Protein 5A89 (pdb70)

Foldseek 3Di:
DDKDKDAFADDPPCQCPPQVFAWRKDADDPVDDDPDFAKFWWWKAQDDDPDDKAWDDDHQATFTWIWGWQQQQLVRHDGTIIITRGPPIDIDRGGTMMMIDGQDGDGHDDHDPDSVVVSVVVVVSVVVSLVSVVVVCVVVVPDVVRYDRPD/DDKDKDAFADDPPCQCVPQVQAWRKDADDPPDDDPAFAKFWWWKAQDDDPDDKAWDHDHQATFTWIWGWQQLQLVRHDGTIIITRGPPIDIDRGGTMMMIDGQGGDGHDDHDPDSVVVSVVVVVSVLVSLVSVVVVCVVVVDDVVRYDGDSDD

Sequence (304 aa):
HFFYVTGPVVRGAGRGGKELGFPTANQYFHDTVALPADGVYAGWLTILPTEAPVSGNMEPEVAYAAAISSVGTNPTFGDEQRSVESFVLDRDADLYGHDVKVEFVDHVRAMEKFDSVEQLLEVMAKDVQKTRTLLAQDVQAHKMAPETYFLQAHFYVTGPVVRGAGRGGKELGFPTANQYFHDTVALPADGVYAGWLTILPTEAPVSGNMEPEVAYAAAISSVGTNPTFGDEQRSVESFVLDRDADLYGHDVKVEFVDHVRAMEKFDSVEQLLEVMAKDVQKTRTLLAQDVQAHKMAPETYFLQAES

InterPro domains:
  IPR002606 Riboflavin kinase, bacterial [PIRSF004491] (1-325)
  IPR002606 Riboflavin kinase, bacterial [TIGR00083] (19-318)
  IPR014729 Rossmann-like alpha/beta/alpha sandwich fold [G3DSA:3.40.50.620] (1-184)
  IPR015864 FAD synthetase [PF06574] (12-165)
  IPR015864 FAD synthetase [cd02064] (17-196)
  IPR015865 Riboflavin kinase domain, bacterial/eukaryotic [PF01687] (183-318)
  IPR015865 Riboflavin kinase domain, bacterial/eukaryotic [SM00904] (182-319)
  IPR023465 Riboflavin kinase domain superfamily [G3DSA:2.40.30.30] (185-338)
  IPR023465 Riboflavin kinase domain superfamily [SSF82114] (173-320)
  IPR023468 Riboflavin kinase [PTHR22749] (16-321)

B-factor: mean 18.12, std 9.43, range [2.66, 56.58]

CATH classification: 2.40.30.30

Structure (mmCIF, N/CA/C/O backbone):
data_5A89
#
_entry.id   5A89
#
_cell.length_a   43.400
_cell.length_b   70.480
_cell.length_c   100.080
_cell.angle_alpha   90.00
_cell.angle_beta   90.00
_cell.angle_gamma   90.00
#
_symmetry.space_group_name_H-M   'P 21 21 21'
#
loop_
_entity.id
_entity.type
_entity.pdbx_description
1 polymer 'RIBOFLAVIN BIOSYNTHESIS PROTEIN RIBF'
2 non-polymer 'FLAVIN MONONUCLEOTIDE'
3 non-polymer 'MAGNESIUM ION'
4 non-polymer 'ZINC ION'
5 non-polymer "ADENOSINE-5'-DIPHOSPHATE"
6 non-polymer 'ACETIC ACID'
7 non-polymer GLYCEROL
8 water water
#
loop_
_atom_site.group_PDB
_atom_site.id
_atom_site.type_symbol
_atom_site.label_atom_id
_atom_site.label_alt_id
_atom_site.label_comp_id
_atom_site.label_asym_id
_atom_site.label_entity_id
_atom_site.label_seq_id
_atom_site.pdbx_PDB_ins_code
_atom_site.Cartn_x
_atom_site.Cartn_y
_atom_site.Cartn_z
_atom_site.occupancy
_atom_site.B_iso_or_equiv
_atom_site.auth_seq_id
_atom_site.auth_comp_id
_atom_site.auth_asym_id
_atom_site.auth_atom_id
_atom_site.pdbx_PDB_model_num
ATOM 1 N N . HIS A 1 4 ? 26.425 -29.389 -21.906 1.00 25.95 186 HIS A N 1
ATOM 2 C CA . HIS A 1 4 ? 24.984 -29.052 -22.128 1.00 23.77 186 HIS A CA 1
ATOM 3 C C . HIS A 1 4 ? 24.862 -27.665 -22.635 1.00 22.56 186 HIS A C 1
ATOM 4 O O . HIS A 1 4 ? 25.644 -26.811 -22.166 1.00 24.53 186 HIS A O 1
ATOM 11 N N . PHE A 1 5 ? 23.906 -27.449 -23.559 1.00 20.89 187 PHE A N 1
ATOM 12 C CA A PHE A 1 5 ? 23.548 -26.118 -23.801 0.50 19.32 187 PHE A CA 1
ATOM 13 C CA B PHE A 1 5 ? 23.162 -26.170 -23.889 0.50 18.87 187 PHE A CA 1
ATOM 14 C C . PHE A 1 5 ? 23.064 -25.375 -22.536 1.00 17.43 187 PHE A C 1
ATOM 15 O O . PHE A 1 5 ? 22.489 -25.927 -21.636 1.00 15.26 187 PHE A O 1
ATOM 30 N N . TYR A 1 6 ? 23.476 -24.111 -22.448 1.00 17.18 188 TYR A N 1
ATOM 31 C CA . TYR A 1 6 ? 23.133 -23.296 -21.280 1.00 16.45 188 TYR A CA 1
ATOM 32 C C . TYR A 1 6 ? 22.937 -21.832 -21.562 1.00 15.48 188 TYR A C 1
ATOM 33 O O . TYR A 1 6 ? 23.404 -21.282 -22.577 1.00 16.22 188 TYR A O 1
ATOM 42 N N . VAL A 1 7 ? 22.255 -21.197 -20.625 1.00 14.17 189 VAL A N 1
ATOM 43 C CA . VAL A 1 7 ? 22.048 -19.739 -20.644 1.00 13.53 189 VAL A CA 1
ATOM 44 C C . VAL A 1 7 ? 22.407 -19.178 -19.280 1.00 12.41 189 VAL A C 1
ATOM 45 O O . VAL A 1 7 ? 22.337 -19.885 -18.277 1.00 11.52 189 VAL A O 1
ATOM 49 N N . THR A 1 8 ? 22.781 -17.905 -19.260 1.00 12.04 190 THR A N 1
ATOM 50 C CA . THR A 1 8 ? 23.064 -17.214 -18.003 1.00 11.53 190 THR A CA 1
ATOM 51 C C . THR A 1 8 ? 22.283 -15.907 -17.990 1.00 11.34 190 THR A C 1
ATOM 52 O O . THR A 1 8 ? 22.115 -15.252 -19.032 1.00 12.04 190 THR A O 1
ATOM 56 N N . GLY A 1 9 ? 21.841 -15.527 -16.813 1.00 10.71 191 GLY A N 1
ATOM 57 C CA . GLY A 1 9 ? 21.151 -14.226 -16.662 1.00 10.66 191 GLY A CA 1
ATOM 58 C C . GLY A 1 9 ? 20.513 -14.100 -15.304 1.00 10.06 191 GLY A C 1
ATOM 59 O O . GLY A 1 9 ? 20.389 -15.083 -14.578 1.00 9.36 191 GLY A O 1
ATOM 60 N N . PRO A 1 10 ? 20.097 -12.888 -14.943 1.00 10.30 192 PRO A N 1
ATOM 61 C CA . PRO A 1 10 ? 19.466 -12.708 -13.650 1.00 10.26 192 PRO A CA 1
ATOM 62 C C . PRO A 1 10 ? 18.086 -13.332 -13.564 1.00 9.68 192 PRO A C 1
ATOM 63 O O . PRO A 1 10 ? 17.322 -13.330 -14.530 1.00 9.95 192 PRO A O 1
ATOM 67 N N . VAL A 1 11 ? 17.764 -13.788 -12.379 1.00 9.45 193 VAL A N 1
ATOM 68 C CA . VAL A 1 11 ? 16.414 -14.213 -12.057 1.00 9.12 193 VAL A CA 1
ATOM 69 C C . VAL A 1 11 ? 15.572 -12.977 -11.805 1.00 9.47 193 VAL A C 1
ATOM 70 O O . VAL A 1 11 ? 15.909 -12.100 -10.981 1.00 9.50 193 VAL A O 1
ATOM 74 N N . VAL A 1 12 ? 14.456 -12.894 -12.505 1.00 9.34 194 VAL A N 1
ATOM 75 C CA . VAL A 1 12 ? 13.609 -11.691 -12.481 1.00 10.14 194 VAL A CA 1
ATOM 76 C C . VAL A 1 12 ? 12.157 -12.032 -12.216 1.00 10.35 194 VAL A C 1
ATOM 77 O O . VAL A 1 12 ? 11.780 -13.195 -12.128 1.00 10.25 194 VAL A O 1
ATOM 81 N N . ARG A 1 13 ? 11.346 -11.019 -12.090 1.00 11.13 195 ARG A N 1
ATOM 82 C CA . ARG A 1 13 ? 9.950 -11.194 -11.684 1.00 11.87 195 ARG A CA 1
ATOM 83 C C . ARG A 1 13 ? 9.108 -11.718 -12.840 1.00 12.68 195 ARG A C 1
ATOM 84 O O . ARG A 1 13 ? 9.245 -11.273 -13.991 1.00 13.04 195 ARG A O 1
ATOM 92 N N . GLY A 1 14 ? 8.234 -12.671 -12.523 1.00 13.57 196 GLY A N 1
ATOM 93 C CA . GLY A 1 14 ? 7.258 -13.201 -13.471 1.00 14.63 196 GLY A CA 1
ATOM 94 C C . GLY A 1 14 ? 5.873 -12.759 -13.078 1.00 16.58 196 GLY A C 1
ATOM 95 O O . GLY A 1 14 ? 5.696 -11.697 -12.460 1.00 16.92 196 GLY A O 1
ATOM 96 N N . ALA A 1 15 ? 4.876 -13.592 -13.399 1.00 17.41 197 ALA A N 1
ATOM 97 C CA . ALA A 1 15 ? 3.486 -13.261 -13.044 1.00 19.55 197 ALA A CA 1
ATOM 98 C C . ALA A 1 15 ? 3.127 -13.350 -11.566 1.00 20.47 197 ALA A C 1
ATOM 99 O O . ALA A 1 15 ? 2.061 -12.874 -11.183 1.00 22.62 197 ALA A O 1
ATOM 101 N N . GLY A 1 16 ? 3.943 -14.029 -10.757 1.00 20.09 198 GLY A N 1
ATOM 102 C CA . GLY A 1 16 ? 3.681 -14.218 -9.334 1.00 20.76 198 GLY A CA 1
ATOM 103 C C . GLY A 1 16 ? 2.810 -15.411 -8.970 1.00 21.95 198 GLY A C 1
ATOM 104 O O . GLY A 1 16 ? 2.309 -15.474 -7.844 1.00 23.89 198 GLY A O 1
ATOM 105 N N . ARG A 1 17 ? 2.642 -16.368 -9.888 1.00 21.21 199 ARG A N 1
ATOM 106 C CA . ARG A 1 17 ? 1.703 -17.472 -9.670 1.00 22.32 199 ARG A CA 1
ATOM 107 C C . ARG A 1 17 ? 2.349 -18.819 -9.389 1.00 21.14 199 ARG A C 1
ATOM 108 O O . ARG A 1 17 ? 1.688 -19.703 -8.851 1.00 22.31 199 ARG A O 1
ATOM 116 N N . GLY A 1 18 ? 3.621 -18.996 -9.767 1.00 19.99 200 GLY A N 1
ATOM 117 C CA . GLY A 1 18 ? 4.229 -20.323 -9.669 1.00 19.08 200 GLY A CA 1
ATOM 118 C C . GLY A 1 18 ? 4.129 -20.951 -8.281 1.00 19.56 200 GLY A C 1
ATOM 119 O O . GLY A 1 18 ? 3.524 -22.036 -8.107 1.00 19.37 200 GLY A O 1
ATOM 120 N N . GLY A 1 19 ? 4.689 -20.289 -7.280 1.00 19.71 201 GLY A N 1
ATOM 121 C CA . GLY A 1 19 ? 4.681 -20.825 -5.905 1.00 21.72 201 GLY A CA 1
ATOM 122 C C . GLY A 1 19 ? 3.329 -20.811 -5.269 1.00 24.04 201 GLY A C 1
ATOM 123 O O . GLY A 1 19 ? 2.835 -21.820 -4.686 1.00 25.65 201 GLY A O 1
ATOM 124 N N . LYS A 1 20 ? 2.670 -19.678 -5.381 1.00 25.70 202 LYS A N 1
ATOM 125 C CA . LYS A 1 20 ? 1.416 -19.501 -4.650 1.00 28.32 202 LYS A CA 1
ATOM 126 C C . LYS A 1 20 ? 0.224 -20.242 -5.271 1.00 29.52 202 LYS A C 1
ATOM 127 O O . LYS A 1 20 ? -0.590 -20.785 -4.517 1.00 31.10 202 LYS A O 1
ATOM 133 N N . GLU A 1 21 ? 0.105 -20.259 -6.601 1.00 28.59 203 GLU A N 1
ATOM 134 C CA . GLU A 1 21 ? -1.047 -20.914 -7.279 1.00 30.76 203 GLU A CA 1
ATOM 135 C C . GLU A 1 21 ? -0.769 -22.372 -7.628 1.00 29.10 203 GLU A C 1
ATOM 136 O O . GLU A 1 21 ? -1.658 -23.211 -7.484 1.00 30.17 203 GLU A O 1
ATOM 142 N N . LEU A 1 22 ? 0.438 -22.662 -8.105 1.00 26.63 204 LEU A N 1
ATOM 143 C CA . LEU A 1 22 ? 0.766 -24.009 -8.567 1.00 25.68 204 LEU A CA 1
ATOM 144 C C . LEU A 1 22 ? 1.576 -24.835 -7.574 1.00 24.36 204 LEU A C 1
ATOM 145 O O . LEU A 1 22 ? 1.637 -26.046 -7.717 1.00 24.47 204 LEU A O 1
ATOM 150 N N . GLY A 1 23 ? 2.215 -24.212 -6.592 1.00 22.47 205 GLY A N 1
ATOM 151 C CA . GLY A 1 23 ? 3.108 -24.944 -5.678 1.00 21.51 205 GLY A CA 1
ATOM 152 C C . GLY A 1 23 ? 4.445 -25.294 -6.319 1.00 19.27 205 GLY A C 1
ATOM 153 O O . GLY A 1 23 ? 5.240 -26.081 -5.763 1.00 19.66 205 GLY A O 1
ATOM 154 N N . PHE A 1 24 ? 4.740 -24.671 -7.465 1.00 17.33 206 PHE A N 1
ATOM 155 C CA . PHE A 1 24 ? 5.980 -24.855 -8.167 1.00 15.41 206 PHE A CA 1
ATOM 156 C C . PHE A 1 24 ? 6.562 -23.473 -8.471 1.00 14.51 206 PHE A C 1
ATOM 157 O O . PHE A 1 24 ? 6.446 -22.993 -9.605 1.00 14.18 206 PHE A O 1
ATOM 165 N N . PRO A 1 25 ? 7.234 -22.857 -7.482 1.00 13.60 207 PRO A N 1
ATOM 166 C CA . PRO A 1 25 ? 7.945 -21.611 -7.786 1.00 12.91 207 PRO A CA 1
ATOM 167 C C . PRO A 1 25 ? 8.952 -21.802 -8.925 1.00 11.68 207 PRO A C 1
ATOM 168 O O . PRO A 1 25 ? 9.684 -22.825 -8.942 1.00 11.51 207 PRO A O 1
ATOM 172 N N . THR A 1 26 ? 9.052 -20.831 -9.830 1.00 10.98 208 THR A N 1
ATOM 173 C CA . THR A 1 26 ? 9.991 -20.911 -10.929 1.00 10.13 208 THR A CA 1
ATOM 174 C C . THR A 1 26 ? 10.852 -19.659 -10.991 1.00 9.74 208 THR A C 1
ATOM 175 O O . THR A 1 26 ? 10.292 -18.521 -11.014 1.00 10.20 208 THR A O 1
ATOM 179 N N . ALA A 1 27 ? 12.145 -19.851 -11.038 1.00 9.17 209 ALA A N 1
ATOM 180 C CA . ALA A 1 27 ? 13.076 -18.762 -11.222 1.00 9.08 209 ALA A CA 1
ATOM 181 C C . ALA A 1 27 ? 13.032 -18.392 -12.691 1.00 8.97 209 ALA A C 1
ATOM 182 O O . ALA A 1 27 ? 13.362 -19.221 -13.561 1.00 8.82 209 ALA A O 1
ATOM 184 N N . ASN A 1 28 ? 12.547 -17.180 -12.984 1.00 9.17 210 ASN A N 1
ATOM 185 C CA . ASN A 1 28 ? 12.302 -16.712 -14.356 1.00 9.36 210 ASN A CA 1
ATOM 186 C C . ASN A 1 28 ? 13.479 -15.952 -14.922 1.00 9.37 210 ASN A C 1
ATOM 187 O O . ASN A 1 28 ? 14.025 -15.057 -14.297 1.00 9.44 210 ASN A O 1
ATOM 192 N N . GLN A 1 29 ? 13.824 -16.274 -16.159 1.00 9.49 211 GLN A N 1
ATOM 193 C CA . GLN A 1 29 ? 14.768 -15.500 -16.930 1.00 9.96 211 GLN A CA 1
ATOM 194 C C . GLN A 1 29 ? 14.139 -15.163 -18.227 1.00 10.73 211 GLN A C 1
ATOM 195 O O . GLN A 1 29 ? 13.368 -15.936 -18.768 1.00 10.90 211 GLN A O 1
ATOM 201 N N . TYR A 1 30 ? 14.503 -14.011 -18.778 1.00 11.77 212 TYR A N 1
ATOM 202 C CA . TYR A 1 30 ? 13.959 -13.565 -20.057 1.00 13.19 212 TYR A CA 1
ATOM 203 C C . TYR A 1 30 ? 15.095 -13.167 -20.931 1.00 13.91 212 TYR A C 1
ATOM 204 O O . TYR A 1 30 ? 16.004 -12.451 -20.481 1.00 14.27 212 TYR A O 1
ATOM 213 N N . PHE A 1 31 ? 15.040 -13.563 -22.204 1.00 15.39 213 PHE A N 1
ATOM 214 C CA . PHE A 1 31 ? 16.148 -13.256 -23.128 1.00 16.73 213 PHE A CA 1
ATOM 215 C C . PHE A 1 31 ? 15.642 -12.563 -24.356 1.00 19.82 213 PHE A C 1
ATOM 216 O O . PHE A 1 31 ? 14.496 -12.752 -24.760 1.00 20.02 213 PHE A O 1
ATOM 224 N N . HIS A 1 32 ? 16.509 -11.784 -24.994 1.00 23.08 214 HIS A N 1
ATOM 225 C CA . HIS A 1 32 ? 16.090 -11.163 -26.263 1.00 28.19 214 HIS A CA 1
ATOM 226 C C . HIS A 1 32 ? 15.915 -12.253 -27.301 1.00 29.38 214 HIS A C 1
ATOM 227 O O . HIS A 1 32 ? 16.504 -13.318 -27.196 1.00 28.27 214 HIS A O 1
ATOM 234 N N . ASP A 1 33 ? 15.134 -11.979 -28.339 1.00 33.41 215 ASP A N 1
ATOM 235 C CA . ASP A 1 33 ? 14.847 -13.047 -29.290 1.00 34.71 215 ASP A CA 1
ATOM 236 C C . ASP A 1 33 ? 16.058 -13.447 -30.148 1.00 35.44 215 ASP A C 1
ATOM 237 O O . ASP A 1 33 ? 15.979 -14.424 -30.884 1.00 37.60 215 ASP A O 1
ATOM 242 N N . THR A 1 34 ? 17.180 -12.733 -30.012 1.00 34.29 216 THR A N 1
ATOM 243 C CA . THR A 1 34 ? 18.453 -13.096 -30.663 1.00 34.81 216 THR A CA 1
ATOM 244 C C . THR A 1 34 ? 19.278 -14.191 -29.946 1.00 32.46 216 THR A C 1
ATOM 245 O O . THR A 1 34 ? 20.202 -14.760 -30.547 1.00 32.74 216 THR A O 1
ATOM 249 N N . VAL A 1 35 ? 18.961 -14.481 -28.676 1.00 28.64 217 VAL A N 1
ATOM 250 C CA . VAL A 1 35 ? 19.724 -15.419 -27.835 1.00 26.43 217 VAL A CA 1
ATOM 251 C C . VAL A 1 35 ? 19.291 -16.857 -28.157 1.00 25.06 217 VAL A C 1
ATOM 252 O O . VAL A 1 35 ? 18.099 -17.123 -28.271 1.00 25.04 217 VAL A O 1
ATOM 256 N N . ALA A 1 36 ? 20.247 -17.767 -28.318 1.00 23.02 218 ALA A N 1
ATOM 257 C CA . ALA A 1 36 ? 19.944 -19.162 -28.709 1.00 21.83 218 ALA A CA 1
ATOM 258 C C . ALA A 1 36 ? 19.388 -19.934 -27.531 1.00 19.46 218 ALA A C 1
ATOM 259 O O . ALA A 1 36 ? 20.011 -19.986 -26.443 1.00 19.08 218 ALA A O 1
ATOM 261 N N . LEU A 1 37 ? 18.201 -20.516 -27.729 1.00 17.64 219 LEU A N 1
ATOM 262 C CA . LEU A 1 37 ? 17.596 -21.355 -26.731 1.00 15.54 219 LEU A CA 1
ATOM 263 C C . LEU A 1 37 ? 17.230 -22.726 -27.345 1.00 14.74 219 LEU A C 1
ATOM 264 O O . LEU A 1 37 ? 17.098 -22.831 -28.549 1.00 15.32 219 LEU A O 1
ATOM 269 N N . PRO A 1 38 ? 17.058 -23.749 -26.494 1.00 13.12 220 PRO A N 1
ATOM 270 C CA . PRO A 1 38 ? 16.448 -24.965 -27.027 1.00 13.18 220 PRO A CA 1
ATOM 271 C C . PRO A 1 38 ? 14.992 -24.721 -27.409 1.00 13.16 220 PRO A C 1
ATOM 272 O O . PRO A 1 38 ? 14.397 -23.695 -27.061 1.00 12.93 220 PRO A O 1
ATOM 276 N N . ALA A 1 39 ? 14.410 -25.654 -28.130 1.00 13.23 221 ALA A N 1
ATOM 277 C CA . ALA A 1 39 ? 13.024 -25.575 -28.480 1.00 13.67 221 ALA A CA 1
ATOM 278 C C . ALA A 1 39 ? 12.121 -25.341 -27.271 1.00 12.85 221 ALA A C 1
ATOM 279 O O . ALA A 1 39 ? 12.391 -25.830 -26.196 1.00 11.89 221 ALA A O 1
ATOM 281 N N . ASP A 1 40 ? 11.004 -24.645 -27.476 1.00 13.44 222 ASP A N 1
ATOM 282 C CA . ASP A 1 40 ? 10.051 -24.533 -26.363 1.00 13.24 222 ASP A CA 1
ATOM 283 C C . ASP A 1 40 ? 9.746 -25.944 -25.911 1.00 13.16 222 ASP A C 1
ATOM 284 O O . ASP A 1 40 ? 9.543 -26.835 -26.734 1.00 14.37 222 ASP A O 1
ATOM 289 N N . GLY A 1 41 ? 9.600 -26.117 -24.615 1.00 12.31 223 GLY A N 1
ATOM 290 C CA . GLY A 1 41 ? 9.383 -27.428 -24.031 1.00 12.43 223 GLY A CA 1
ATOM 291 C C . GLY A 1 41 ? 9.759 -27.460 -22.566 1.00 11.65 223 GLY A C 1
ATOM 292 O O . GLY A 1 41 ? 10.115 -26.435 -21.967 1.00 11.26 223 GLY A O 1
ATOM 293 N N . VAL A 1 42 ? 9.735 -28.650 -22.007 1.00 11.77 224 VAL A N 1
ATOM 294 C CA . VAL A 1 42 ? 10.070 -28.887 -20.618 1.00 11.39 224 VAL A CA 1
ATOM 295 C C . VAL A 1 42 ? 11.324 -29.737 -20.626 1.00 11.03 224 VAL A C 1
ATOM 296 O O . VAL A 1 42 ? 11.436 -30.649 -21.447 1.00 11.45 224 VAL A O 1
ATOM 300 N N . TYR A 1 43 ? 12.251 -29.379 -19.722 1.00 10.26 225 TYR A N 1
ATOM 301 C CA . TYR A 1 43 ? 13.605 -29.906 -19.657 1.00 10.06 225 TYR A CA 1
ATOM 302 C C . TYR A 1 43 ? 13.972 -30.266 -18.227 1.00 10.21 225 TYR A C 1
ATOM 303 O O . TYR A 1 43 ? 13.515 -29.652 -17.263 1.00 10.61 225 TYR A O 1
ATOM 312 N N . ALA A 1 44 ? 14.816 -31.270 -18.122 1.00 10.34 226 ALA A N 1
ATOM 313 C CA . ALA A 1 44 ? 15.549 -31.573 -16.910 1.00 10.31 226 ALA A CA 1
ATOM 314 C C . ALA A 1 44 ? 16.909 -30.902 -17.023 1.00 10.01 226 ALA A C 1
ATOM 315 O O . ALA A 1 44 ? 17.568 -30.967 -18.040 1.00 9.92 226 ALA A O 1
ATOM 317 N N . GLY A 1 45 ? 17.326 -30.241 -15.959 1.00 9.83 227 GLY A N 1
ATOM 318 C CA . GLY A 1 45 ? 18.611 -29.606 -15.981 1.00 9.59 227 GLY A CA 1
ATOM 319 C C . GLY A 1 45 ? 19.130 -29.152 -14.630 1.00 9.47 227 GLY A C 1
ATOM 320 O O . GLY A 1 45 ? 18.658 -29.580 -13.577 1.00 9.63 227 GLY A O 1
ATOM 321 N N . TRP A 1 46 ? 20.127 -28.290 -14.719 1.00 9.37 228 TRP A N 1
ATOM 322 C CA . TRP A 1 46 ? 20.829 -27.795 -13.554 1.00 9.38 228 TRP A CA 1
ATOM 323 C C . TRP A 1 46 ? 20.830 -26.280 -13.511 1.00 9.13 228 TRP A C 1
ATOM 324 O O . TRP A 1 46 ? 21.167 -25.610 -14.500 1.00 9.32 228 TRP A O 1
ATOM 335 N N . LEU A 1 47 ? 20.492 -25.750 -12.333 1.00 8.95 229 LEU A N 1
ATOM 336 C CA . LEU A 1 47 ? 20.542 -24.291 -12.097 1.00 8.71 229 LEU A CA 1
ATOM 337 C C . LEU A 1 47 ? 21.670 -24.005 -11.107 1.00 9.04 229 LEU A C 1
ATOM 338 O O . LEU A 1 47 ? 21.684 -24.572 -10.001 1.00 8.93 229 LEU A O 1
ATOM 343 N N . THR A 1 48 ? 22.588 -23.131 -11.499 1.00 8.94 230 THR A N 1
ATOM 344 C CA . THR A 1 48 ? 23.745 -22.758 -10.673 1.00 9.71 230 THR A CA 1
ATOM 345 C C . THR A 1 48 ? 23.737 -21.258 -10.432 1.00 10.00 230 THR A C 1
ATOM 346 O O . THR A 1 48 ? 23.709 -20.490 -11.399 1.00 9.48 230 THR A O 1
ATOM 350 N N . ILE A 1 49 ? 23.829 -20.844 -9.170 1.00 10.46 231 ILE A N 1
ATOM 351 C CA . ILE A 1 49 ? 24.025 -19.436 -8.836 1.00 11.05 231 ILE A CA 1
ATOM 352 C C . ILE A 1 49 ? 25.502 -19.158 -9.125 1.00 11.54 231 ILE A C 1
ATOM 353 O O . ILE A 1 49 ? 26.370 -19.827 -8.577 1.00 11.96 231 ILE A O 1
ATOM 358 N N . LEU A 1 50 ? 25.772 -18.227 -10.055 1.00 12.05 232 LEU A N 1
ATOM 359 C CA . LEU A 1 50 ? 27.159 -17.985 -10.470 1.00 13.40 232 LEU A CA 1
ATOM 360 C C . LEU A 1 50 ? 27.958 -17.350 -9.335 1.00 14.32 232 LEU A C 1
ATOM 361 O O . LEU A 1 50 ? 27.366 -16.831 -8.361 1.00 14.15 232 LEU A O 1
ATOM 366 N N . PRO A 1 51 ? 29.290 -17.473 -9.389 1.00 15.59 233 PRO A N 1
ATOM 367 C CA . PRO A 1 51 ? 30.134 -16.938 -8.322 1.00 16.98 233 PRO A CA 1
ATOM 368 C C . PRO A 1 51 ? 29.764 -15.498 -8.037 1.00 17.69 233 PRO A C 1
ATOM 369 O O . PRO A 1 51 ? 29.548 -14.690 -8.965 1.00 17.62 233 PRO A O 1
ATOM 373 N N . THR A 1 52 ? 29.617 -15.214 -6.760 1.00 18.60 234 THR A N 1
ATOM 374 C CA . THR A 1 52 ? 29.120 -13.921 -6.350 1.00 19.38 234 THR A CA 1
ATOM 375 C C . THR A 1 52 ? 29.554 -13.636 -4.947 1.00 21.30 234 THR A C 1
ATOM 376 O O . THR A 1 52 ? 29.805 -14.546 -4.188 1.00 22.02 234 THR A O 1
ATOM 380 N N . GLU A 1 53 ? 29.669 -12.356 -4.623 1.00 23.35 235 GLU A N 1
ATOM 381 C CA . GLU A 1 53 ? 29.873 -11.951 -3.243 1.00 25.72 235 GLU A CA 1
ATOM 382 C C . GLU A 1 53 ? 28.521 -11.538 -2.600 1.00 24.92 235 GLU A C 1
ATOM 383 O O . GLU A 1 53 ? 28.445 -11.334 -1.397 1.00 26.32 235 GLU A O 1
ATOM 389 N N . ALA A 1 54 ? 27.444 -11.520 -3.386 1.00 23.35 236 ALA A N 1
ATOM 390 C CA . ALA A 1 54 ? 26.112 -11.245 -2.872 1.00 22.66 236 ALA A CA 1
ATOM 391 C C . ALA A 1 54 ? 25.602 -12.394 -1.976 1.00 22.47 236 ALA A C 1
ATOM 392 O O . ALA A 1 54 ? 25.555 -13.555 -2.389 1.00 20.76 236 ALA A O 1
ATOM 394 N N . PRO A 1 55 ? 25.150 -12.058 -0.778 1.00 23.32 237 PRO A N 1
ATOM 395 C CA . PRO A 1 55 ? 24.521 -13.074 0.068 1.00 23.57 237 PRO A CA 1
ATOM 396 C C . PRO A 1 55 ? 23.285 -13.738 -0.573 1.00 21.72 237 PRO A C 1
ATOM 397 O O . PRO A 1 55 ? 22.499 -13.055 -1.258 1.00 21.18 237 PRO A O 1
ATOM 401 N N . VAL A 1 56 ? 23.169 -15.052 -0.418 1.00 20.74 238 VAL A N 1
ATOM 402 C CA . VAL A 1 56 ? 21.957 -15.801 -0.881 1.00 19.93 238 VAL A CA 1
ATOM 403 C 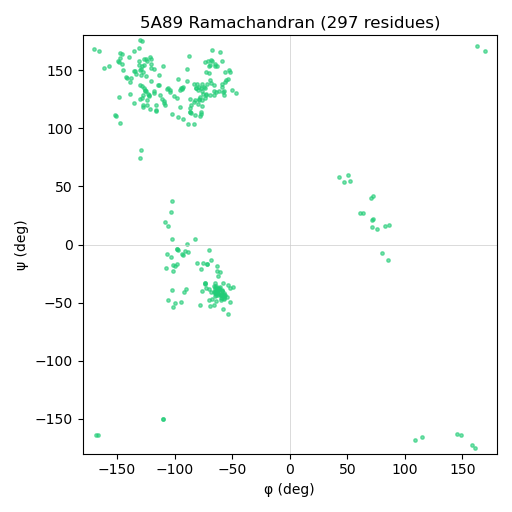C . VAL A 1 56 ? 21.147 -16.234 0.304 1.00 20.39 238 VAL A C 1
ATOM 404 O O . VAL A 1 56 ? 21.667 -16.997 1.143 1.00 21.23 238 VAL A O 1
ATOM 408 N N . SER A 1 57 ? 19.900 -15.771 0.370 1.00 19.86 239 SER A N 1
ATOM 409 C CA . SER A 1 57 ? 19.005 -16.091 1.467 1.00 21.36 239 SER A CA 1
ATOM 410 C C . SER A 1 57 ? 18.290 -17.394 1.185 1.00 20.36 239 SER A C 1
ATOM 411 O O . SER A 1 57 ? 17.669 -17.469 0.148 1.00 22.66 239 SER A O 1
ATOM 414 N N . GLY A 1 58 ? 18.352 -18.386 2.073 1.00 19.91 240 GLY A N 1
ATOM 415 C CA . GLY A 1 58 ? 17.669 -19.689 1.864 1.00 19.39 240 GLY A CA 1
ATOM 416 C C . GLY A 1 58 ? 18.707 -20.761 1.745 1.00 18.99 240 GLY A C 1
ATOM 417 O O . GLY A 1 58 ? 19.891 -20.504 2.030 1.00 20.39 240 GLY A O 1
ATOM 418 N N . ASN A 1 59 ? 18.320 -21.937 1.265 1.00 17.77 241 ASN A N 1
ATOM 419 C CA . ASN A 1 59 ? 19.197 -23.131 1.378 1.00 17.62 241 ASN A CA 1
ATOM 420 C C . ASN A 1 59 ? 19.914 -23.507 0.093 1.00 16.56 241 ASN A C 1
ATOM 421 O O . ASN A 1 59 ? 20.236 -24.667 -0.162 1.00 16.62 241 ASN A O 1
ATOM 426 N N . MET A 1 60 ? 20.159 -22.510 -0.746 1.00 15.66 242 MET A N 1
ATOM 427 C CA . MET A 1 60 ? 21.017 -22.648 -1.906 1.00 15.28 242 MET A CA 1
ATOM 428 C C . MET A 1 60 ? 22.261 -21.795 -1.731 1.00 16.25 242 MET A C 1
ATOM 429 O O . MET A 1 60 ? 22.193 -20.717 -1.126 1.00 17.47 242 MET A O 1
ATOM 434 N N . GLU A 1 61 ? 23.387 -22.270 -2.246 1.00 16.66 243 GLU A N 1
ATOM 435 C CA . GLU A 1 61 ? 24.615 -21.545 -2.209 1.00 18.46 243 GLU A CA 1
ATOM 436 C C . GLU A 1 61 ? 25.170 -21.404 -3.596 1.00 16.05 243 GLU A C 1
ATOM 437 O O . GLU A 1 61 ? 24.863 -22.216 -4.446 1.00 14.35 243 GLU A O 1
ATOM 443 N N . PRO A 1 62 ? 26.054 -20.423 -3.810 1.00 15.48 244 PRO A N 1
ATOM 444 C CA . PRO A 1 62 ? 26.660 -20.319 -5.122 1.00 14.77 244 PRO A CA 1
ATOM 445 C C . PRO A 1 62 ? 27.534 -21.499 -5.502 1.00 14.72 244 PRO A C 1
ATOM 446 O O . PRO A 1 62 ? 28.072 -22.203 -4.631 1.00 15.22 244 PRO A O 1
ATOM 450 N N . GLU A 1 63 ? 27.634 -21.702 -6.801 1.00 13.92 245 GLU A N 1
ATOM 451 C CA . GLU A 1 63 ? 28.584 -22.599 -7.449 1.00 14.74 245 GLU A CA 1
ATOM 452 C C . GLU A 1 63 ? 28.229 -24.060 -7.243 1.00 14.34 245 GLU A C 1
ATOM 453 O O . GLU A 1 63 ? 29.116 -24.915 -7.305 1.00 16.05 245 GLU A O 1
ATOM 459 N N . VAL A 1 64 ? 26.978 -24.331 -6.937 1.00 13.08 246 VAL A N 1
ATOM 460 C CA . VAL A 1 64 ? 26.458 -25.710 -6.812 1.00 12.85 246 VAL A CA 1
ATOM 461 C C . VAL A 1 64 ? 25.361 -25.885 -7.871 1.00 11.82 246 VAL A C 1
ATOM 462 O O . VAL A 1 64 ? 24.447 -25.019 -7.967 1.00 11.04 246 VAL A O 1
ATOM 466 N N . ALA A 1 65 ? 25.430 -26.963 -8.657 1.00 11.38 247 ALA A N 1
ATOM 467 C CA . ALA A 1 65 ? 24.406 -27.274 -9.667 1.00 10.76 247 ALA A CA 1
ATOM 468 C C . ALA A 1 65 ? 23.196 -27.879 -8.951 1.00 10.63 247 ALA A C 1
ATOM 469 O O . ALA A 1 65 ? 23.317 -28.959 -8.399 1.00 11.36 247 ALA A O 1
ATOM 471 N N . TYR A 1 66 ? 22.084 -27.166 -8.902 1.00 9.97 248 TYR A N 1
ATOM 472 C CA . TYR A 1 66 ? 20.851 -27.687 -8.301 1.00 10.14 248 TYR A CA 1
ATOM 473 C C . TYR A 1 66 ? 19.968 -28.278 -9.350 1.00 9.85 248 TYR A C 1
ATOM 474 O O . TYR A 1 66 ? 19.694 -27.641 -10.375 1.00 9.30 248 TYR A O 1
ATOM 483 N N . ALA A 1 67 ? 19.464 -29.466 -9.066 1.00 9.99 249 ALA A N 1
ATOM 484 C CA . ALA A 1 67 ? 18.505 -30.102 -9.941 1.00 10.11 249 ALA A CA 1
ATOM 485 C C . ALA A 1 67 ? 17.276 -29.265 -10.160 1.00 9.69 249 ALA A C 1
ATOM 486 O O . ALA A 1 67 ? 16.720 -28.708 -9.207 1.00 9.94 249 ALA A O 1
ATOM 488 N N . ALA A 1 68 ? 16.888 -29.110 -11.406 1.00 9.55 250 ALA A N 1
ATOM 489 C CA . ALA A 1 68 ? 15.765 -28.256 -11.778 1.00 9.66 250 ALA A CA 1
ATOM 490 C C . ALA A 1 68 ? 14.926 -28.866 -12.892 1.00 10.23 250 ALA A C 1
ATOM 491 O O . ALA A 1 68 ? 15.458 -29.512 -13.814 1.00 9.96 250 ALA A O 1
ATOM 493 N N . ALA A 1 69 ? 13.602 -28.648 -12.800 1.00 10.42 251 ALA A N 1
ATOM 494 C CA . ALA A 1 69 ? 12.699 -28.907 -13.874 1.00 10.92 251 ALA A CA 1
ATOM 495 C C . ALA A 1 69 ? 12.414 -27.553 -14.514 1.00 10.83 251 ALA A C 1
ATOM 496 O O . ALA A 1 69 ? 12.036 -26.591 -13.809 1.00 10.67 251 ALA A O 1
ATOM 498 N N . ILE A 1 70 ? 12.593 -27.472 -15.822 1.00 10.78 252 ILE A N 1
ATOM 499 C CA . ILE A 1 70 ? 12.730 -26.204 -16.505 1.00 11.08 252 ILE A CA 1
ATOM 500 C C . ILE A 1 70 ? 11.721 -26.117 -17.637 1.00 11.36 252 ILE A C 1
ATOM 501 O O . ILE A 1 70 ? 11.640 -26.999 -18.469 1.00 12.70 252 ILE A O 1
ATOM 506 N N . SER A 1 71 ? 11.060 -24.989 -17.733 1.00 10.95 253 SER A N 1
ATOM 507 C CA A SER A 1 71 ? 10.152 -24.686 -18.813 0.50 11.60 253 SER A CA 1
ATOM 508 C CA B SER A 1 71 ? 10.183 -24.727 -18.855 0.50 11.47 253 SER A CA 1
ATOM 509 C C . SER A 1 71 ? 10.758 -23.627 -19.723 1.00 11.30 253 SER A C 1
ATOM 510 O O . SER A 1 71 ? 11.388 -22.682 -19.250 1.00 11.28 253 SER A O 1
ATOM 515 N N . VAL A 1 72 ? 10.612 -23.799 -21.026 1.00 11.35 254 VAL A N 1
ATOM 516 C CA . VAL A 1 72 ? 11.021 -22.800 -22.016 1.00 11.29 254 VAL A CA 1
ATOM 517 C C . VAL A 1 72 ? 9.817 -22.531 -22.930 1.00 12.44 254 VAL A C 1
ATOM 518 O O . VAL A 1 72 ? 9.331 -23.457 -23.558 1.00 12.74 254 VAL A O 1
ATOM 522 N N . GLY A 1 73 ? 9.342 -21.277 -22.983 1.00 13.51 255 GLY A N 1
ATOM 523 C CA . GLY A 1 73 ? 8.170 -20.932 -23.796 1.00 14.90 255 GLY A CA 1
ATOM 524 C C . GLY A 1 73 ? 7.329 -19.857 -23.153 1.00 15.80 255 GLY A C 1
ATOM 525 O O . GLY A 1 73 ? 7.804 -19.109 -22.284 1.00 15.22 255 GLY A O 1
ATOM 526 N N . THR A 1 74 ? 6.086 -19.747 -23.631 1.00 17.31 256 THR A N 1
ATOM 527 C CA . THR A 1 74 ? 5.229 -18.612 -23.269 1.00 18.23 256 THR A CA 1
ATOM 528 C C . THR A 1 74 ? 4.090 -18.987 -22.332 1.00 18.90 256 THR A C 1
ATOM 529 O O . THR A 1 74 ? 3.142 -18.221 -22.206 1.00 20.10 256 THR A O 1
ATOM 533 N N . ASN A 1 75 ? 4.192 -20.120 -21.647 1.00 18.97 257 ASN A N 1
ATOM 534 C CA . ASN A 1 75 ? 3.205 -20.535 -20.664 1.00 20.06 257 ASN A CA 1
ATOM 535 C C . ASN A 1 75 ? 1.794 -20.454 -21.252 1.00 21.79 257 ASN A C 1
ATOM 536 O O . ASN A 1 75 ? 0.959 -19.691 -20.741 1.00 22.39 257 ASN A O 1
ATOM 541 N N . PRO A 1 76 ? 1.549 -21.201 -22.345 1.00 22.55 258 PRO A N 1
ATOM 542 C CA . PRO A 1 76 ? 0.301 -21.054 -23.081 1.00 24.04 258 PRO A CA 1
ATOM 543 C C . PRO A 1 76 ? -0.958 -21.394 -22.283 1.00 24.74 258 PRO A C 1
ATOM 544 O O . PRO A 1 76 ? -2.028 -20.869 -22.589 1.00 26.15 258 PRO A O 1
ATOM 548 N N . THR A 1 77 ? -0.868 -22.259 -21.274 1.00 24.10 259 THR A N 1
ATOM 549 C CA . THR A 1 77 ? -2.041 -22.469 -20.371 1.00 24.86 259 THR A CA 1
ATOM 550 C C . THR A 1 77 ? -2.580 -21.130 -19.818 1.00 25.91 259 THR A C 1
ATOM 551 O O . THR A 1 77 ? -3.794 -20.915 -19.772 1.00 27.32 259 THR A O 1
ATOM 555 N N . PHE A 1 78 ? -1.672 -20.208 -19.516 1.00 25.43 260 PHE A N 1
ATOM 556 C CA . PHE A 1 78 ? -1.988 -18.894 -18.990 1.00 26.72 260 PHE A CA 1
ATOM 557 C C . PHE A 1 78 ? -2.012 -17.765 -20.024 1.00 28.02 260 PHE A C 1
ATOM 558 O O . PHE A 1 78 ? -2.550 -16.701 -19.743 1.00 29.39 260 PHE A O 1
ATOM 566 N N . GLY A 1 79 ? -1.431 -17.978 -21.194 1.00 28.55 261 GLY A N 1
ATOM 567 C CA . GLY A 1 79 ? -1.421 -16.955 -22.247 1.00 29.75 261 GLY A CA 1
ATOM 568 C C . GLY A 1 79 ? -0.468 -15.821 -21.897 1.00 29.69 261 GLY A C 1
ATOM 569 O O . GLY A 1 79 ? -0.783 -14.650 -22.117 1.00 30.34 261 GLY A O 1
ATOM 570 N N . ASP A 1 80 ? 0.709 -16.151 -21.363 1.00 28.80 262 ASP A N 1
ATOM 571 C CA . ASP A 1 80 ? 1.718 -15.113 -21.100 1.00 29.35 262 ASP A CA 1
ATOM 572 C C . ASP A 1 80 ? 2.291 -14.601 -22.423 1.00 30.56 262 ASP A C 1
ATOM 573 O O . ASP A 1 80 ? 2.178 -15.239 -23.469 1.00 29.56 262 ASP A O 1
ATOM 578 N N . GLU A 1 81 ? 2.842 -13.402 -22.351 1.00 32.25 263 GLU A N 1
ATOM 579 C CA . GLU A 1 81 ? 3.159 -12.616 -23.538 1.00 34.94 263 GLU A CA 1
ATOM 580 C C . GLU A 1 81 ? 4.643 -12.691 -23.954 1.00 32.45 263 GLU A C 1
ATOM 581 O O . GLU A 1 81 ? 4.966 -12.388 -25.095 1.00 34.61 263 GLU A O 1
ATOM 587 N N . GLN A 1 82 ? 5.535 -13.109 -23.063 1.00 28.76 264 GLN A N 1
ATOM 588 C CA . GLN A 1 82 ? 6.959 -13.184 -23.411 1.00 27.01 264 GLN A CA 1
ATOM 589 C C . GLN A 1 82 ? 7.442 -14.629 -23.237 1.00 23.51 264 GLN A C 1
ATOM 590 O O . GLN A 1 82 ? 6.914 -15.372 -22.416 1.00 23.53 264 GLN A O 1
ATOM 596 N N . ARG A 1 83 ? 8.451 -15.004 -24.006 1.00 20.54 265 ARG A N 1
ATOM 597 C CA . ARG A 1 83 ? 9.115 -16.328 -23.819 1.00 18.26 265 ARG A CA 1
ATOM 598 C C . ARG A 1 83 ? 9.994 -16.267 -22.591 1.00 16.51 265 ARG A C 1
ATOM 599 O O . ARG A 1 83 ? 10.821 -15.359 -22.481 1.00 16.05 265 ARG A O 1
ATOM 607 N N . SER A 1 84 ? 9.855 -17.250 -21.689 1.00 15.29 266 SER A N 1
ATOM 608 C CA . SER A 1 84 ? 10.710 -17.323 -20.541 1.00 13.96 266 SER A CA 1
ATOM 609 C C . SER A 1 84 ? 11.464 -18.619 -20.491 1.00 13.09 266 SER A C 1
ATOM 610 O O . SER A 1 84 ? 11.058 -19.610 -21.097 1.00 13.17 266 SER A O 1
ATOM 613 N N . VAL A 1 85 ? 12.545 -18.610 -19.700 1.00 11.80 267 VAL A N 1
ATOM 614 C CA . VAL A 1 85 ? 13.178 -19.831 -19.192 1.00 11.38 267 VAL A CA 1
ATOM 615 C C . VAL A 1 85 ? 12.867 -19.844 -17.720 1.00 11.02 267 VAL A C 1
ATOM 616 O O . VAL A 1 85 ? 13.212 -18.882 -16.969 1.00 11.28 267 VAL A O 1
ATOM 620 N N . GLU A 1 86 ? 12.236 -20.916 -17.250 1.00 11.37 268 GLU A N 1
ATOM 621 C CA . GLU A 1 86 ? 11.750 -20.943 -15.890 1.00 11.02 268 GLU A CA 1
ATOM 622 C C . GLU A 1 86 ? 12.188 -22.207 -15.201 1.00 10.67 268 GLU A C 1
ATOM 623 O O . GLU A 1 86 ? 11.912 -23.291 -15.688 1.00 11.25 268 GLU A O 1
ATOM 629 N N . SER A 1 87 ? 12.836 -22.076 -14.068 1.00 9.87 269 SER A N 1
ATOM 630 C CA . SER A 1 87 ? 13.434 -23.193 -13.359 1.00 9.50 269 SER A CA 1
ATOM 631 C C . SER A 1 87 ? 12.796 -23.425 -12.003 1.00 9.50 269 SER A C 1
ATOM 632 O O . SER A 1 87 ? 12.900 -22.559 -11.138 1.00 9.20 269 SER A O 1
ATOM 635 N N . PHE A 1 88 ? 12.133 -24.581 -11.845 1.00 9.42 270 PHE A N 1
ATOM 636 C CA . PHE A 1 88 ? 11.714 -25.070 -10.516 1.00 9.85 270 PHE A CA 1
ATOM 637 C C . PHE A 1 88 ? 12.880 -25.849 -9.940 1.00 9.75 270 PHE A C 1
ATOM 638 O O . PHE A 1 88 ? 13.237 -26.895 -10.461 1.00 9.59 270 PHE A O 1
ATOM 646 N N . VAL A 1 89 ? 13.464 -25.348 -8.873 1.00 9.66 271 VAL A N 1
ATOM 647 C CA . VAL A 1 89 ? 14.595 -26.012 -8.250 1.00 9.83 271 VAL A CA 1
ATOM 648 C C . VAL A 1 89 ? 14.018 -27.045 -7.291 1.00 10.45 271 VAL A C 1
ATOM 649 O O . VAL A 1 89 ? 13.331 -26.710 -6.330 1.00 10.94 271 VAL A O 1
ATOM 653 N N . LEU A 1 90 ? 14.338 -28.312 -7.512 1.00 10.70 272 LEU A N 1
ATOM 654 C CA . LEU A 1 90 ? 13.744 -29.373 -6.709 1.00 11.82 272 LEU A CA 1
ATOM 655 C C . LEU A 1 90 ? 14.187 -29.298 -5.251 1.00 12.46 272 LEU A C 1
ATOM 656 O O . LEU A 1 90 ? 15.353 -29.129 -4.966 1.00 12.14 272 LEU A O 1
ATOM 661 N N . ASP A 1 91 ? 13.241 -29.380 -4.314 1.00 13.84 273 ASP A N 1
ATOM 662 C CA . ASP A 1 91 ? 13.577 -29.612 -2.909 1.00 15.28 273 ASP A CA 1
ATOM 663 C C . ASP A 1 91 ? 14.395 -28.540 -2.225 1.00 15.16 273 ASP A C 1
ATOM 664 O O . ASP A 1 91 ? 15.144 -28.826 -1.307 1.00 16.38 273 ASP A O 1
ATOM 669 N N . ARG A 1 92 ? 14.285 -27.306 -2.690 1.00 14.33 274 ARG A N 1
ATOM 670 C CA . ARG A 1 92 ? 15.012 -26.170 -2.150 1.00 13.90 274 ARG A CA 1
ATOM 671 C C . ARG A 1 92 ? 14.071 -24.982 -2.001 1.00 13.91 274 ARG A C 1
ATOM 672 O O . ARG A 1 92 ? 12.980 -24.979 -2.525 1.00 13.21 274 ARG A O 1
ATOM 680 N N . ASP A 1 93 ? 14.540 -23.983 -1.258 1.00 14.32 275 ASP A N 1
ATOM 681 C CA . ASP A 1 93 ? 13.791 -22.747 -1.050 1.00 15.04 275 ASP A CA 1
ATOM 682 C C . ASP A 1 93 ? 14.788 -21.610 -0.820 1.00 14.56 275 ASP A C 1
ATOM 683 O O . ASP A 1 93 ? 15.467 -21.591 0.205 1.00 15.33 275 ASP A O 1
ATOM 688 N N . ALA A 1 94 ? 14.900 -20.686 -1.778 1.00 13.53 276 ALA A N 1
ATOM 689 C CA . ALA A 1 94 ? 15.788 -19.525 -1.641 1.00 13.27 276 ALA A CA 1
ATOM 690 C C . ALA A 1 94 ? 15.206 -18.366 -2.401 1.00 12.66 276 ALA A C 1
ATOM 691 O O . ALA A 1 94 ? 14.416 -18.553 -3.341 1.00 12.36 276 ALA A O 1
ATOM 693 N N . ASP A 1 95 ? 15.642 -17.179 -2.003 1.00 12.61 277 ASP A N 1
ATOM 694 C CA . ASP A 1 95 ? 15.319 -15.971 -2.723 1.00 12.56 277 ASP A CA 1
ATOM 695 C C . ASP A 1 95 ? 16.377 -15.765 -3.803 1.00 11.41 277 ASP A C 1
ATOM 696 O O . ASP A 1 95 ? 17.520 -15.352 -3.544 1.00 11.98 277 ASP A O 1
ATOM 701 N N . LEU A 1 96 ? 16.002 -16.067 -5.017 1.00 10.51 278 LEU A N 1
ATOM 702 C CA . LEU A 1 96 ? 16.904 -15.981 -6.150 1.00 9.81 278 LEU A CA 1
ATOM 703 C C . LEU A 1 96 ? 16.761 -14.689 -6.947 1.00 9.59 278 LEU A C 1
ATOM 704 O O . LEU A 1 96 ? 17.559 -14.452 -7.850 1.00 9.13 278 LEU A O 1
ATOM 709 N N . TYR A 1 97 ? 15.818 -13.830 -6.592 1.00 9.84 279 TYR A N 1
ATOM 710 C CA . TYR A 1 97 ? 15.613 -12.639 -7.398 1.00 9.97 279 TYR A CA 1
ATOM 711 C C . TYR A 1 97 ? 16.858 -11.768 -7.412 1.00 10.14 279 TYR A C 1
ATOM 712 O O . TYR A 1 97 ? 17.444 -11.450 -6.364 1.00 10.45 279 TYR A O 1
ATOM 721 N N . GLY A 1 98 ? 17.223 -11.351 -8.638 1.00 9.98 280 GLY A N 1
ATOM 722 C CA . GLY A 1 98 ? 18.392 -10.528 -8.854 1.00 10.43 280 GLY A CA 1
ATOM 723 C C . GLY A 1 98 ? 19.723 -11.226 -8.887 1.00 10.42 280 GLY A C 1
ATOM 724 O O . GLY A 1 98 ? 20.756 -10.586 -9.140 1.00 11.08 280 GLY A O 1
ATOM 725 N N . HIS A 1 99 ? 19.751 -12.521 -8.570 1.00 10.00 281 HIS A N 1
ATOM 726 C CA . HIS A 1 99 ? 20.961 -13.281 -8.668 1.00 10.33 281 HIS A CA 1
ATOM 727 C C . HIS A 1 99 ? 21.183 -13.760 -10.083 1.00 10.49 281 HIS A C 1
ATOM 728 O O . HIS A 1 99 ? 20.282 -14.222 -10.737 1.00 10.36 281 HIS A O 1
ATOM 735 N N . ASP A 1 100 ? 22.426 -13.677 -10.539 1.00 11.31 282 ASP A N 1
ATOM 736 C CA . ASP A 1 100 ? 22.797 -14.205 -11.854 1.00 11.64 282 ASP A CA 1
ATOM 737 C C . ASP A 1 100 ? 22.960 -15.704 -11.769 1.00 11.11 282 ASP A C 1
ATOM 738 O O . ASP A 1 100 ? 23.694 -16.222 -10.910 1.00 11.31 282 ASP A O 1
ATOM 743 N N . VAL A 1 101 ? 22.232 -16.415 -12.618 1.00 10.37 283 VAL A N 1
ATOM 744 C CA . VAL A 1 101 ? 22.252 -17.877 -12.578 1.00 9.95 283 VAL A CA 1
ATOM 745 C C . VAL A 1 101 ? 22.531 -18.446 -13.959 1.00 10.07 283 VAL A C 1
ATOM 746 O O . VAL A 1 101 ? 22.198 -17.831 -14.963 1.00 10.05 283 VAL A O 1
ATOM 750 N N . LYS A 1 102 ? 23.095 -19.649 -13.974 1.00 9.96 284 LYS A N 1
ATOM 751 C CA . LYS A 1 102 ? 23.304 -20.437 -15.175 1.00 10.50 284 LYS A CA 1
ATOM 752 C C . LYS A 1 102 ? 22.300 -21.567 -15.188 1.00 9.69 284 LYS A C 1
ATOM 753 O O . LYS A 1 102 ? 22.101 -22.216 -14.139 1.00 9.17 284 LYS A O 1
ATOM 759 N N . VAL A 1 103 ? 21.658 -21.823 -16.324 1.00 9.60 285 VAL A N 1
ATOM 760 C CA . VAL A 1 103 ? 20.705 -22.913 -16.451 1.00 9.47 285 VAL A CA 1
ATOM 761 C C . VAL A 1 103 ? 21.175 -23.769 -17.586 1.00 10.33 285 VAL A C 1
ATOM 762 O O . VAL A 1 103 ? 21.316 -23.284 -18.725 1.00 10.42 285 VAL A O 1
ATOM 766 N N . GLU A 1 104 ? 21.450 -25.040 -17.260 1.00 10.68 286 GLU A N 1
ATOM 767 C CA . GLU A 1 104 ? 21.944 -26.007 -18.251 1.00 11.84 286 GLU A CA 1
ATOM 768 C C . GLU A 1 104 ? 20.791 -26.912 -18.602 1.00 11.72 286 GLU A C 1
ATOM 769 O O . GLU A 1 104 ? 20.112 -27.431 -17.735 1.00 11.29 286 GLU A O 1
ATOM 775 N N . PHE A 1 105 ? 20.580 -27.141 -19.888 1.00 11.79 287 PHE A N 1
ATOM 776 C CA . PHE A 1 105 ? 19.523 -28.017 -20.372 1.00 12.18 287 PHE A CA 1
ATOM 777 C C . PHE A 1 105 ? 20.097 -29.405 -20.648 1.00 12.47 287 PHE A C 1
ATOM 778 O O . PHE A 1 105 ? 20.874 -29.586 -21.562 1.00 13.99 287 PHE A O 1
ATOM 786 N N . VAL A 1 106 ? 19.751 -30.375 -19.841 1.00 12.30 288 VAL A N 1
ATOM 787 C CA . VAL A 1 106 ? 20.368 -31.714 -19.938 1.00 12.88 288 VAL A CA 1
ATOM 788 C C . VAL A 1 106 ? 19.539 -32.663 -20.792 1.00 13.62 288 VAL A C 1
ATOM 789 O O . VAL A 1 106 ? 20.089 -33.334 -21.668 1.00 14.42 288 VAL A O 1
ATOM 793 N N . ASP A 1 107 ? 18.247 -32.754 -20.524 1.00 13.65 289 ASP A N 1
ATOM 794 C CA . ASP A 1 107 ? 17.355 -33.638 -21.267 1.00 14.81 289 ASP A CA 1
ATOM 795 C C . ASP A 1 107 ? 16.065 -32.930 -21.550 1.00 13.75 289 ASP A C 1
ATOM 796 O O . ASP A 1 107 ? 15.531 -32.194 -20.707 1.00 13.50 289 ASP A O 1
ATOM 801 N N . HIS A 1 108 ? 15.524 -33.195 -22.731 1.00 13.72 290 HIS A N 1
ATOM 802 C CA . HIS A 1 108 ? 14.172 -32.815 -23.046 1.00 13.91 290 HIS A CA 1
ATOM 803 C C . HIS A 1 108 ? 13.215 -33.807 -22.408 1.00 14.35 290 HIS A C 1
ATOM 804 O O . HIS A 1 108 ? 13.419 -35.022 -22.556 1.00 14.88 290 HIS A O 1
ATOM 811 N N . VAL A 1 109 ? 12.152 -33.304 -21.788 1.00 14.29 291 VAL A N 1
ATOM 812 C CA . VAL A 1 109 ? 11.126 -34.115 -21.102 1.00 15.41 291 VAL A CA 1
ATOM 813 C C . VAL A 1 109 ? 9.848 -34.181 -21.882 1.00 16.72 291 VAL A C 1
ATOM 814 O O . VAL A 1 109 ? 9.270 -35.285 -22.050 1.00 17.90 291 VAL A O 1
ATOM 818 N N . ARG A 1 110 ? 9.368 -33.050 -22.346 1.00 16.88 292 ARG A N 1
ATOM 819 C CA . ARG A 1 110 ? 8.181 -33.013 -23.166 1.00 18.84 292 ARG A CA 1
ATOM 820 C C . ARG A 1 110 ? 7.949 -31.666 -23.784 1.00 18.66 292 ARG A C 1
ATOM 821 O O . ARG A 1 110 ? 8.623 -30.688 -23.460 1.00 16.78 292 ARG A O 1
ATOM 829 N N . ALA A 1 111 ? 7.029 -31.662 -24.729 1.00 20.12 293 ALA A N 1
ATOM 830 C CA . ALA A 1 111 ? 6.611 -30.449 -25.385 1.00 21.24 293 ALA A CA 1
ATOM 831 C C . ALA A 1 111 ? 5.841 -29.557 -24.431 1.00 22.17 293 ALA A C 1
ATOM 832 O O . ALA A 1 111 ? 5.243 -30.020 -23.466 1.00 21.83 293 ALA A O 1
ATOM 834 N N . MET A 1 112 ? 5.872 -28.271 -24.737 1.00 23.44 294 MET A N 1
ATOM 835 C CA . MET A 1 112 ? 5.113 -27.274 -24.049 1.00 25.90 294 MET A CA 1
ATOM 836 C C . MET A 1 112 ? 3.657 -27.409 -24.484 1.00 27.91 294 MET A C 1
ATOM 837 O O . MET A 1 112 ? 3.401 -27.637 -25.659 1.00 28.51 294 MET A O 1
ATOM 842 N N . GLU A 1 113 ? 2.710 -27.358 -23.548 1.00 27.61 295 GLU A N 1
ATOM 843 C CA . GLU A 1 113 ? 1.320 -27.649 -23.891 1.00 29.11 295 GLU A CA 1
ATOM 844 C C . GLU A 1 113 ? 0.359 -26.646 -23.322 1.00 28.94 295 GLU A C 1
ATOM 845 O O . GLU A 1 113 ? 0.560 -26.112 -22.215 1.00 27.17 295 GLU A O 1
ATOM 851 N N . LYS A 1 114 ? -0.713 -26.394 -24.064 1.00 29.20 296 LYS A N 1
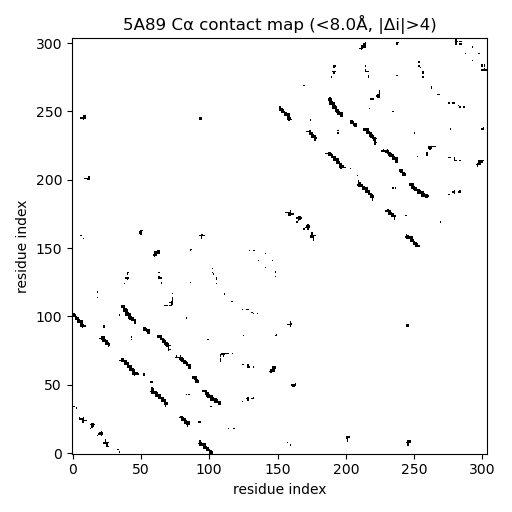ATOM 852 C CA . LYS A 1 114 ? -1.770 -25.554 -23.550 1.00 30.38 296 LYS A CA 1
ATOM 853 C C . LYS A 1 114 ? -2.787 -26.455 -22.906 1.00 31.29 296 LYS A C 1
ATOM 854 O O . LYS A 1 114 ? -3.518 -27.164 -23.625 1.00 32.24 296 LYS A O 1
ATOM 860 N N . PHE A 1 115 ? -2.852 -26.427 -21.577 1.00 30.80 297 PHE A N 1
ATOM 861 C CA . PHE A 1 115 ? -3.823 -27.228 -20.835 1.00 32.61 297 PHE A CA 1
ATOM 862 C C . PHE A 1 115 ? -5.126 -26.455 -20.637 1.00 35.50 297 PHE A C 1
ATOM 863 O O . PHE A 1 115 ? -5.133 -25.220 -20.585 1.00 35.12 297 PHE A O 1
ATOM 871 N N . ASP A 1 116 ? -6.230 -27.188 -20.545 1.00 38.71 298 ASP A N 1
ATOM 872 C CA . ASP A 1 116 ? -7.545 -26.565 -20.383 1.00 41.98 298 ASP A CA 1
ATOM 873 C C . ASP A 1 116 ? -7.788 -26.080 -18.964 1.00 42.26 298 ASP A C 1
ATOM 874 O O . ASP A 1 116 ? -8.647 -25.238 -18.747 1.00 44.57 298 ASP A O 1
ATOM 879 N N . SER A 1 117 ? -7.060 -26.628 -17.999 1.00 40.89 299 SER A N 1
ATOM 880 C CA . SER A 1 117 ? -7.209 -26.236 -16.604 1.00 41.20 299 SER A CA 1
ATOM 881 C C . SER A 1 117 ? -5.880 -26.370 -15.915 1.00 38.58 299 SER A C 1
ATOM 882 O O . SER A 1 117 ? -5.040 -27.152 -16.327 1.00 37.66 299 SER A O 1
ATOM 885 N N . VAL A 1 118 ? -5.737 -25.641 -14.827 1.00 37.96 300 VAL A N 1
ATOM 886 C CA . VAL A 1 118 ? -4.554 -25.711 -13.989 1.00 36.19 300 VAL A CA 1
ATOM 887 C C . VAL A 1 118 ? -4.370 -27.118 -13.413 1.00 36.29 300 VAL A C 1
ATOM 888 O O . VAL A 1 118 ? -3.234 -27.594 -13.302 1.00 33.11 300 VAL A O 1
ATOM 892 N N . GLU A 1 119 ? -5.479 -27.764 -13.038 1.00 37.75 301 GLU A N 1
ATOM 893 C CA . GLU A 1 119 ? -5.462 -29.146 -12.539 1.00 39.36 301 GLU A CA 1
ATOM 894 C C . GLU A 1 119 ? -4.712 -30.056 -13.491 1.00 36.61 301 GLU A C 1
ATOM 895 O O . GLU A 1 119 ? -3.856 -30.821 -13.061 1.00 35.28 301 GLU A O 1
ATOM 901 N N . GLN A 1 120 ? -5.055 -29.977 -14.779 1.00 35.13 302 GLN A N 1
ATOM 902 C CA . GLN A 1 120 ? -4.466 -30.844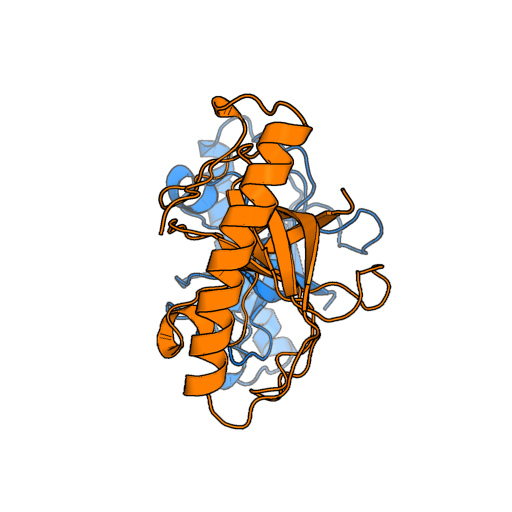 -15.791 1.00 34.00 302 GLN A CA 1
ATOM 903 C C . GLN A 1 120 ? -2.969 -30.560 -15.908 1.00 30.59 302 GLN A C 1
ATOM 904 O O . GLN A 1 120 ? -2.174 -31.481 -15.983 1.00 28.92 302 GLN A O 1
ATOM 910 N N . LEU A 1 121 ? -2.610 -29.284 -15.908 1.00 28.58 303 LEU A N 1
ATOM 911 C CA . LEU A 1 121 ? -1.193 -28.903 -15.914 1.00 26.51 303 LEU A CA 1
ATOM 912 C C . LEU A 1 121 ? -0.430 -29.470 -14.706 1.00 25.77 303 LEU A C 1
ATOM 913 O O . LEU A 1 121 ? 0.701 -29.960 -14.847 1.00 24.47 303 LEU A O 1
ATOM 918 N N . LEU A 1 122 ? -1.009 -29.356 -13.510 1.00 26.18 304 LEU A N 1
ATOM 919 C CA . LEU A 1 122 ? -0.298 -29.803 -12.284 1.00 25.89 304 LEU A CA 1
ATOM 920 C C . LEU A 1 122 ? -0.067 -31.292 -12.282 1.00 26.13 304 LEU A C 1
ATOM 921 O O . LEU A 1 122 ? 0.971 -31.745 -11.797 1.00 25.19 304 LEU A O 1
ATOM 926 N N . GLU A 1 123 ? -1.027 -32.039 -12.806 1.00 27.43 305 GLU A N 1
ATOM 927 C CA . GLU A 1 123 ? -0.895 -33.491 -12.882 1.00 28.55 305 GLU A CA 1
ATOM 928 C C . GLU A 1 123 ? 0.343 -33.870 -13.718 1.00 26.05 305 GLU A C 1
ATOM 929 O O . GLU A 1 123 ? 1.130 -34.742 -13.352 1.00 25.57 305 GLU A O 1
ATOM 935 N N . VAL A 1 124 ? 0.519 -33.188 -14.835 1.00 24.59 306 VAL A N 1
ATOM 936 C CA . VAL A 1 124 ? 1.650 -33.439 -15.694 1.00 22.84 306 VAL A CA 1
ATOM 937 C C . VAL A 1 124 ? 2.965 -32.909 -15.084 1.00 20.98 306 VAL A C 1
ATOM 938 O O . VAL A 1 124 ? 3.986 -33.585 -15.197 1.00 20.10 306 VAL A O 1
ATOM 942 N N . MET A 1 125 ? 2.936 -31.765 -14.401 1.00 20.05 307 MET A N 1
ATOM 943 C CA . MET A 1 125 ? 4.149 -31.235 -13.758 1.00 19.26 307 MET A CA 1
ATOM 944 C C . MET A 1 125 ? 4.737 -32.177 -12.703 1.00 19.20 307 MET A C 1
ATOM 945 O O . MET A 1 125 ? 5.971 -32.299 -12.572 1.00 18.18 307 MET A O 1
ATOM 950 N N . ALA A 1 126 ? 3.869 -32.858 -11.977 1.00 19.79 308 ALA A N 1
ATOM 951 C CA . ALA A 1 126 ? 4.319 -33.902 -11.063 1.00 20.35 308 ALA A CA 1
ATOM 952 C C . ALA A 1 126 ? 5.128 -34.992 -11.761 1.00 20.13 308 ALA A C 1
ATOM 953 O O . ALA A 1 126 ? 6.155 -35.462 -11.233 1.00 19.86 308 ALA A O 1
ATOM 955 N N . LYS A 1 127 ? 4.647 -35.421 -12.925 1.00 20.52 309 LYS A N 1
ATOM 956 C CA . LYS A 1 127 ? 5.385 -36.429 -13.699 1.00 20.88 309 LYS A CA 1
ATOM 957 C C . LYS A 1 127 ? 6.688 -35.831 -14.227 1.00 18.80 309 LYS A C 1
ATOM 958 O O . LYS A 1 127 ? 7.693 -36.494 -14.212 1.00 18.16 309 LYS A O 1
ATOM 964 N N . ASP A 1 128 ? 6.653 -34.593 -14.685 1.00 17.71 310 ASP A N 1
ATOM 965 C CA . ASP A 1 128 ? 7.886 -33.903 -15.150 1.00 16.63 310 ASP A CA 1
ATOM 966 C C . ASP A 1 128 ? 8.962 -33.911 -14.071 1.00 15.82 310 ASP A C 1
ATOM 967 O O . ASP A 1 128 ? 10.131 -34.199 -14.336 1.00 14.67 310 ASP A O 1
ATOM 972 N N . VAL A 1 129 ? 8.552 -33.594 -12.836 1.00 16.23 311 VAL A N 1
ATOM 973 C CA . VAL A 1 129 ? 9.516 -33.567 -11.724 1.00 15.61 311 VAL A CA 1
ATOM 974 C C . VAL A 1 129 ? 10.058 -34.945 -11.421 1.00 16.65 311 VAL A C 1
ATOM 975 O O . VAL A 1 129 ? 11.251 -35.099 -11.203 1.00 15.81 311 VAL A O 1
ATOM 979 N N . GLN A 1 130 ? 9.202 -35.960 -11.443 1.00 18.20 312 GLN A N 1
ATOM 980 C CA . GLN A 1 130 ? 9.678 -37.334 -11.200 1.00 20.37 312 GLN A CA 1
ATOM 981 C C . GLN A 1 130 ? 10.675 -37.759 -12.283 1.00 19.15 312 GLN A C 1
ATOM 982 O O . GLN A 1 130 ? 11.735 -38.309 -11.998 1.00 18.13 312 GLN A O 1
ATOM 988 N N . LYS A 1 131 ? 10.357 -37.453 -13.532 1.00 19.01 313 LYS A N 1
ATOM 989 C CA . LYS A 1 131 ? 11.256 -37.784 -14.619 1.00 19.41 313 LYS A CA 1
ATOM 990 C C . LYS A 1 131 ? 12.574 -37.062 -14.498 1.00 17.74 313 LYS A C 1
ATOM 991 O O . LYS A 1 131 ? 13.633 -37.634 -14.744 1.00 16.92 313 LYS A O 1
ATOM 997 N N . THR A 1 132 ? 12.495 -35.815 -14.047 1.00 16.09 314 THR A N 1
ATOM 998 C CA . THR A 1 132 ? 13.680 -34.995 -13.897 1.00 14.92 314 THR A CA 1
ATOM 999 C C . THR A 1 132 ? 14.637 -35.627 -12.881 1.00 15.21 314 THR A C 1
ATOM 1000 O O . THR A 1 132 ? 15.829 -35.662 -13.124 1.00 14.29 314 THR A O 1
ATOM 1004 N N . ARG A 1 133 ? 14.108 -36.127 -11.763 1.00 15.88 315 ARG A N 1
ATOM 1005 C CA . ARG A 1 133 ? 14.945 -36.799 -10.760 1.00 16.84 315 ARG A CA 1
ATOM 1006 C C . ARG A 1 133 ? 15.691 -37.947 -11.379 1.00 17.71 315 ARG A C 1
ATOM 1007 O O . ARG A 1 133 ? 16.894 -38.125 -11.128 1.00 18.63 315 ARG A O 1
ATOM 1015 N N . THR A 1 134 ? 14.965 -38.748 -12.171 1.00 17.87 316 THR A N 1
ATOM 1016 C CA . THR A 1 134 ? 15.526 -39.938 -12.774 1.00 18.65 316 THR A CA 1
ATOM 1017 C C . THR A 1 134 ? 16.573 -39.586 -13.804 1.00 18.03 316 THR A C 1
ATOM 1018 O O . THR A 1 134 ? 17.681 -40.133 -13.793 1.00 18.23 316 THR A O 1
ATOM 1022 N N . LEU A 1 135 ? 16.242 -38.638 -14.677 1.00 17.02 317 LEU A N 1
ATOM 1023 C CA . LEU A 1 135 ? 17.164 -38.217 -15.735 1.00 16.69 317 LEU A CA 1
ATOM 1024 C C . LEU A 1 135 ? 18.419 -37.548 -15.182 1.00 16.23 317 LEU A C 1
ATOM 1025 O O . LEU A 1 135 ? 19.525 -37.774 -15.663 1.00 16.55 317 LEU A O 1
ATOM 1030 N N . LEU A 1 136 ? 18.267 -36.756 -14.140 1.00 14.83 318 LEU A N 1
ATOM 1031 C CA . LEU A 1 136 ? 19.457 -36.085 -13.578 1.00 14.59 318 LEU A CA 1
ATOM 1032 C C . LEU A 1 136 ? 20.345 -37.066 -12.817 1.00 15.72 318 LEU A C 1
ATOM 1033 O O . LEU A 1 136 ? 21.555 -36.898 -12.834 1.00 16.39 318 LEU A O 1
ATOM 1038 N N . ALA A 1 137 ? 19.756 -38.070 -12.174 1.00 16.66 319 ALA A N 1
ATOM 1039 C CA . ALA A 1 137 ? 20.548 -39.111 -11.521 1.00 18.00 319 ALA A CA 1
ATOM 1040 C C . ALA A 1 137 ? 21.443 -39.801 -12.566 1.00 19.43 319 ALA A C 1
ATOM 1041 O O . ALA A 1 137 ? 22.650 -40.012 -12.339 1.00 20.61 319 ALA A O 1
ATOM 1043 N N . GLN A 1 138 ? 20.893 -40.026 -13.751 1.00 19.55 320 GLN A N 1
ATOM 1044 C CA . GLN A 1 138 ? 21.656 -40.609 -14.847 1.00 21.00 320 GLN A CA 1
ATOM 1045 C C . GLN A 1 138 ? 22.788 -39.689 -15.319 1.00 19.96 320 GLN A C 1
ATOM 1046 O O . GLN A 1 138 ? 23.900 -40.137 -15.556 1.00 21.10 320 GLN A O 1
ATOM 1052 N N . ASP A 1 139 ? 22.516 -38.391 -15.376 1.00 18.31 321 ASP A N 1
ATOM 1053 C CA . ASP A 1 139 ? 23.536 -37.399 -15.731 1.00 18.22 321 ASP A CA 1
ATOM 1054 C C . ASP A 1 139 ? 24.708 -37.338 -14.738 1.00 18.25 321 ASP A C 1
ATOM 1055 O O . ASP A 1 139 ? 25.887 -37.257 -15.140 1.00 18.98 321 ASP A O 1
ATOM 1060 N N . VAL A 1 140 ? 24.387 -37.415 -13.454 1.00 18.14 322 VAL A N 1
ATOM 1061 C CA . VAL A 1 140 ? 25.436 -37.447 -12.411 1.00 19.18 322 VAL A CA 1
ATOM 1062 C C . VAL A 1 140 ? 26.400 -38.609 -12.655 1.00 21.17 322 VAL A C 1
ATOM 1063 O O . VAL A 1 140 ? 27.604 -38.471 -12.521 1.00 21.85 322 VAL A O 1
ATOM 1067 N N . GLN A 1 141 ? 25.849 -39.763 -12.988 1.00 22.59 323 GLN A N 1
ATOM 1068 C CA . GLN A 1 141 ? 26.658 -40.949 -13.253 1.00 25.56 323 GLN A CA 1
ATOM 1069 C C . GLN A 1 141 ? 27.429 -40.815 -14.545 1.00 25.51 323 GLN A C 1
ATOM 1070 O O . GLN A 1 141 ? 28.602 -41.177 -14.607 1.00 26.58 323 GLN A O 1
ATOM 1076 N N . ALA A 1 142 ? 26.816 -40.221 -15.560 1.00 24.81 324 ALA A N 1
ATOM 1077 C CA . ALA A 1 142 ? 27.452 -40.108 -16.861 1.00 25.59 324 ALA A CA 1
ATOM 1078 C C . ALA A 1 142 ? 28.685 -39.208 -16.836 1.00 26.09 324 ALA A C 1
ATOM 1079 O O . ALA A 1 142 ? 29.636 -39.484 -17.549 1.00 27.49 324 ALA A O 1
ATOM 1081 N N . HIS A 1 143 ? 28.666 -38.147 -16.037 1.00 25.49 325 HIS A N 1
ATOM 1082 C CA . HIS A 1 143 ? 29.820 -37.261 -15.893 1.00 26.19 325 HIS A CA 1
ATOM 1083 C C . HIS A 1 143 ? 30.598 -37.482 -14.619 1.00 26.22 325 HIS A C 1
ATOM 1084 O O . HIS A 1 143 ? 31.503 -36.712 -14.342 1.00 26.43 325 HIS A O 1
ATOM 1091 N N . LYS A 1 144 ? 30.239 -38.493 -13.832 1.00 26.15 326 LYS A N 1
ATOM 1092 C CA . LYS A 1 144 ? 30.898 -38.773 -12.561 1.00 27.08 326 LYS A CA 1
ATOM 1093 C C . LYS A 1 144 ? 31.040 -37.459 -11.742 1.00 25.46 326 LYS A C 1
ATOM 1094 O O . LYS A 1 144 ? 32.140 -37.073 -11.308 1.00 26.53 326 LYS A O 1
ATOM 1100 N N . MET A 1 145 ? 29.927 -36.766 -11.546 1.00 22.49 327 MET A N 1
ATOM 1101 C CA . MET A 1 145 ? 29.964 -35.409 -11.007 1.00 21.20 327 MET A CA 1
ATOM 1102 C C . MET A 1 145 ? 30.332 -35.479 -9.523 1.00 20.46 327 MET A C 1
ATOM 1103 O O . MET A 1 145 ? 29.899 -36.392 -8.811 1.00 20.69 327 MET A O 1
ATOM 1108 N N . ALA A 1 146 ? 31.195 -34.581 -9.079 1.00 19.33 328 ALA A N 1
ATOM 1109 C CA . ALA A 1 146 ? 31.640 -34.625 -7.675 1.00 19.36 328 ALA A CA 1
ATOM 1110 C C . ALA A 1 146 ? 30.512 -34.164 -6.770 1.00 17.66 328 ALA A C 1
ATOM 1111 O O . ALA A 1 146 ? 29.921 -33.124 -7.001 1.00 16.27 328 ALA A O 1
ATOM 1113 N N . PRO A 1 147 ? 30.197 -34.933 -5.729 1.00 17.65 329 PRO A N 1
ATOM 1114 C CA . PRO A 1 147 ? 29.077 -34.565 -4.870 1.00 16.93 329 PRO A CA 1
ATOM 1115 C C . PRO A 1 147 ? 29.043 -33.119 -4.369 1.00 16.38 329 PRO A C 1
ATOM 1116 O O . PRO A 1 147 ? 27.980 -32.526 -4.254 1.00 15.28 329 PRO A O 1
ATOM 1120 N N . GLU A 1 148 ? 30.202 -32.530 -4.066 1.00 16.94 330 GLU A N 1
ATOM 1121 C CA . GLU A 1 148 ? 30.185 -31.131 -3.606 1.00 16.78 330 GLU A CA 1
ATOM 1122 C C . GLU A 1 148 ? 29.653 -30.172 -4.656 1.00 15.88 330 GLU A C 1
ATOM 1123 O O . GLU A 1 148 ? 29.247 -29.057 -4.310 1.00 16.40 330 GLU A O 1
ATOM 1129 N N . THR A 1 149 ? 29.710 -30.550 -5.923 1.00 15.79 331 THR A N 1
ATOM 1130 C CA . THR A 1 149 ? 29.389 -29.651 -7.041 1.00 15.16 331 THR A CA 1
ATOM 1131 C C . THR A 1 149 ? 27.916 -29.635 -7.436 1.00 13.91 331 THR A C 1
ATOM 1132 O O . THR A 1 149 ? 27.515 -28.813 -8.300 1.00 13.18 331 THR A O 1
ATOM 1136 N N . TYR A 1 150 ? 27.102 -30.500 -6.846 1.00 13.97 332 TYR A N 1
ATOM 1137 C CA . TYR A 1 150 ? 25.680 -30.594 -7.251 1.00 13.46 332 TYR A CA 1
ATOM 1138 C C . TYR A 1 150 ? 24.792 -30.970 -6.084 1.00 13.71 332 TYR A C 1
ATOM 1139 O O . TYR A 1 150 ? 25.268 -31.408 -5.060 1.00 14.55 332 TYR A O 1
ATOM 1148 N N . PHE A 1 151 ? 23.505 -30.769 -6.279 1.00 13.11 333 PHE A N 1
ATOM 1149 C CA . PHE A 1 151 ? 22.493 -31.096 -5.324 1.00 13.64 333 PHE A CA 1
ATOM 1150 C C . PHE A 1 151 ? 21.351 -31.788 -6.049 1.00 13.45 333 PHE A C 1
ATOM 1151 O O . PHE A 1 151 ? 20.723 -31.244 -6.942 1.00 12.23 333 PHE A O 1
ATOM 1159 N N . LEU A 1 152 ? 21.072 -32.997 -5.599 1.00 14.89 334 LEU A N 1
ATOM 1160 C CA . LEU A 1 152 ? 19.995 -33.784 -6.115 1.00 15.87 334 LEU A CA 1
ATOM 1161 C C . LEU A 1 152 ? 19.505 -34.609 -4.922 1.00 17.75 334 LEU A C 1
ATOM 1162 O O . LEU A 1 152 ? 20.188 -35.553 -4.493 1.00 19.15 334 LEU A O 1
ATOM 1167 N N . GLN A 1 153 ? 18.371 -34.224 -4.367 1.00 19.18 335 GLN A N 1
ATOM 1168 C CA . GLN A 1 153 ? 17.861 -34.858 -3.127 1.00 21.62 335 GLN A CA 1
ATOM 1169 C C . GLN A 1 153 ? 17.281 -36.221 -3.507 1.00 24.80 335 GLN A C 1
ATOM 1170 O O . GLN A 1 153 ? 16.469 -36.263 -4.417 1.00 25.46 335 GLN A O 1
ATOM 1176 N N . ALA A 1 154 ? 17.628 -37.274 -2.785 1.00 29.29 336 ALA A N 1
ATOM 1177 C CA . ALA A 1 154 ? 16.949 -38.585 -2.990 1.00 32.32 336 ALA A CA 1
ATOM 1178 C C . ALA A 1 154 ? 16.874 -38.994 -4.474 1.00 33.63 336 ALA A C 1
ATOM 1179 O O . ALA A 1 154 ? 15.776 -39.377 -4.972 1.00 37.98 336 ALA A O 1
ATOM 1181 N N . HIS B 1 4 ? 14.180 13.232 -20.973 1.00 25.90 186 HIS B N 1
ATOM 1182 C CA . HIS B 1 4 ? 15.400 12.736 -20.258 1.00 24.95 186 HIS B CA 1
ATOM 1183 C C . HIS B 1 4 ? 15.953 11.482 -20.909 1.00 21.83 186 HIS B C 1
ATOM 1184 O O . HIS B 1 4 ? 15.169 10.617 -21.325 1.00 24.31 186 HIS B O 1
ATOM 1191 N N . PHE B 1 5 ? 17.278 11.342 -20.902 1.00 22.00 187 PHE B N 1
ATOM 1192 C CA . PHE B 1 5 ? 17.883 10.057 -21.174 1.00 19.52 187 PHE B CA 1
ATOM 1193 C C . PHE B 1 5 ? 17.530 9.061 -20.060 1.00 16.95 187 PHE B C 1
ATOM 1194 O O . PHE B 1 5 ? 17.581 9.411 -18.869 1.00 14.80 187 PHE B O 1
ATOM 1202 N N . TYR B 1 6 ? 17.199 7.840 -20.454 1.00 15.41 188 TYR B N 1
ATOM 1203 C CA . TYR B 1 6 ? 16.953 6.783 -19.481 1.00 14.48 188 TYR B CA 1
ATOM 1204 C C . TYR B 1 6 ? 17.508 5.444 -19.874 1.00 13.54 188 TYR B C 1
ATOM 1205 O O . TYR B 1 6 ? 17.766 5.184 -21.070 1.00 13.94 188 TYR B O 1
ATOM 1214 N N . VAL B 1 7 ? 17.647 4.585 -18.872 1.00 12.05 189 VAL B N 1
ATOM 1215 C CA . VAL B 1 7 ? 17.971 3.148 -19.081 1.00 11.95 189 VAL B CA 1
ATOM 1216 C C . VAL B 1 7 ? 16.838 2.303 -18.486 1.00 11.77 189 VAL B C 1
ATOM 1217 O O . VAL B 1 7 ? 16.124 2.756 -17.580 1.00 10.90 189 VAL B O 1
ATOM 1221 N N . THR B 1 8 ? 16.671 1.080 -18.999 1.00 11.73 190 THR B N 1
ATOM 1222 C CA . THR B 1 8 ? 15.757 0.139 -18.395 1.00 11.89 190 THR B CA 1
ATOM 1223 C C . THR B 1 8 ? 16.468 -1.204 -18.188 1.00 11.39 190 THR B C 1
ATOM 1224 O O . THR B 1 8 ? 17.356 -1.588 -18.953 1.00 12.13 190 THR B O 1
ATOM 1228 N N . GLY B 1 9 ? 16.025 -1.905 -17.155 1.00 10.71 191 GLY B N 1
ATOM 1229 C CA . GLY B 1 9 ? 16.494 -3.235 -16.880 1.00 10.50 191 GLY B CA 1
ATOM 1230 C C . GLY B 1 9 ? 16.177 -3.664 -15.472 1.00 9.77 191 GLY B C 1
ATOM 1231 O O . GLY B 1 9 ? 15.772 -2.883 -14.640 1.00 9.74 191 GLY B O 1
ATOM 1232 N N . PRO B 1 10 ? 16.404 -4.922 -15.177 1.00 9.81 192 PRO B N 1
ATOM 1233 C CA . PRO B 1 10 ? 16.077 -5.444 -13.873 1.00 9.63 192 PRO B CA 1
ATOM 1234 C C . PRO B 1 10 ? 17.021 -4.973 -12.788 1.00 9.26 192 PRO B C 1
ATOM 1235 O O . PRO B 1 10 ? 18.216 -4.795 -13.026 1.00 9.12 192 PRO B O 1
ATOM 1239 N N . VAL B 1 11 ? 16.470 -4.845 -11.592 1.00 9.11 193 VAL B N 1
ATOM 1240 C CA . VAL B 1 11 ? 17.252 -4.581 -10.379 1.00 9.07 193 VAL B CA 1
ATOM 1241 C C . VAL B 1 11 ? 17.865 -5.893 -9.949 1.00 9.35 193 VAL B C 1
ATOM 1242 O O . VAL B 1 11 ? 17.170 -6.904 -9.791 1.00 9.61 193 VAL B O 1
ATOM 1246 N N . VAL B 1 12 ? 19.192 -5.887 -9.788 1.00 9.21 194 VAL B N 1
ATOM 1247 C CA . VAL B 1 12 ? 19.960 -7.110 -9.502 1.00 9.42 194 VAL B CA 1
ATOM 1248 C C . VAL B 1 12 ? 20.874 -6.934 -8.287 1.00 9.51 194 VAL B C 1
ATOM 1249 O O . VAL B 1 12 ? 20.947 -5.855 -7.708 1.00 8.85 194 VAL B O 1
ATOM 1253 N N . ARG B 1 13 ? 21.531 -8.023 -7.907 1.00 9.96 195 ARG B N 1
ATOM 1254 C CA . ARG B 1 13 ? 22.340 -8.076 -6.722 1.00 10.40 195 ARG B CA 1
ATOM 1255 C C . ARG B 1 13 ? 23.686 -7.399 -6.901 1.00 10.79 195 ARG B C 1
ATOM 1256 O O . ARG B 1 13 ? 24.362 -7.594 -7.925 1.00 12.02 195 ARG B O 1
ATOM 1264 N N . GLY B 1 14 ? 24.043 -6.606 -5.902 1.00 10.82 196 GLY B N 1
ATOM 1265 C CA . GLY B 1 14 ? 25.330 -5.949 -5.782 1.00 11.08 196 GLY B CA 1
ATOM 1266 C C . GLY B 1 14 ? 26.118 -6.581 -4.650 1.00 11.87 196 GLY B C 1
ATOM 1267 O O . GLY B 1 14 ? 25.968 -7.760 -4.320 1.00 12.44 196 GLY B O 1
ATOM 1268 N N . ALA B 1 15 ? 26.968 -5.769 -4.031 1.00 12.22 197 ALA B N 1
ATOM 1269 C CA . ALA B 1 15 ? 27.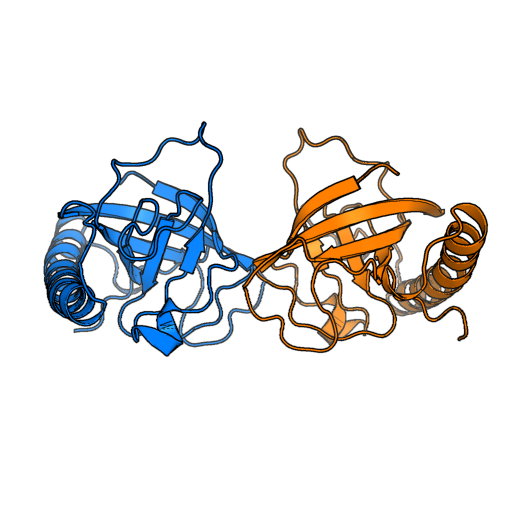811 -6.206 -2.940 1.00 13.20 197 ALA B CA 1
ATOM 1270 C C . ALA B 1 15 ? 27.095 -6.466 -1.612 1.00 13.84 197 ALA B C 1
ATOM 1271 O O . ALA B 1 15 ? 27.655 -7.096 -0.680 1.00 15.13 197 ALA B O 1
ATOM 1273 N N . GLY B 1 16 ? 25.889 -5.967 -1.478 1.00 12.79 198 GLY B N 1
ATOM 1274 C CA . GLY B 1 16 ? 25.099 -6.126 -0.287 1.00 13.38 198 GLY B CA 1
ATOM 1275 C C . GLY B 1 16 ? 25.455 -5.102 0.774 1.00 13.44 198 GLY B C 1
ATOM 1276 O O . GLY B 1 16 ? 25.131 -5.296 1.913 1.00 15.03 198 GLY B O 1
ATOM 1277 N N . ARG B 1 17 ? 26.162 -4.026 0.407 1.00 12.91 199 ARG B N 1
ATOM 1278 C CA . ARG B 1 17 ? 26.689 -3.092 1.414 1.00 13.12 199 ARG B CA 1
ATOM 1279 C C . ARG B 1 17 ? 25.891 -1.815 1.584 1.00 12.35 199 ARG B C 1
ATOM 1280 O O . ARG B 1 17 ? 25.988 -1.170 2.652 1.00 12.23 199 ARG B O 1
ATOM 1288 N N . GLY B 1 18 ? 25.119 -1.428 0.553 1.00 11.44 200 GLY B N 1
ATOM 1289 C CA . GLY B 1 18 ? 24.462 -0.118 0.552 1.00 11.77 200 GLY B CA 1
ATOM 1290 C C . GLY B 1 18 ? 23.556 0.079 1.738 1.00 12.10 200 GLY B C 1
ATOM 1291 O O . GLY B 1 18 ? 23.701 1.026 2.504 1.00 11.85 200 GLY B O 1
ATOM 1292 N N . GLY B 1 19 ? 22.621 -0.825 1.911 1.00 12.56 201 GLY B N 1
ATOM 1293 C CA . GLY B 1 19 ? 21.688 -0.693 3.006 1.00 13.57 201 GLY B CA 1
ATOM 1294 C C . GLY B 1 19 ? 22.333 -1.114 4.314 1.00 14.84 201 GLY B C 1
ATOM 1295 O O . GLY B 1 19 ? 22.380 -0.345 5.286 1.00 15.98 201 GLY B O 1
ATOM 1296 N N . LYS B 1 20 ? 22.897 -2.311 4.282 1.00 16.03 202 LYS B N 1
ATOM 1297 C CA . LYS B 1 20 ? 23.434 -2.960 5.502 1.00 17.87 202 LYS B CA 1
ATOM 1298 C C . LYS B 1 20 ? 24.509 -2.185 6.207 1.00 17.77 202 LYS B C 1
ATOM 1299 O O . LYS B 1 20 ? 24.545 -2.188 7.456 1.00 18.51 202 LYS B O 1
ATOM 1305 N N . GLU B 1 21 ? 25.410 -1.574 5.430 1.00 16.70 203 GLU B N 1
ATOM 1306 C CA . GLU B 1 21 ? 26.487 -0.793 6.003 1.00 17.15 203 GLU B CA 1
ATOM 1307 C C . GLU B 1 21 ? 26.317 0.688 5.957 1.00 17.29 203 GLU B C 1
ATOM 1308 O O . GLU B 1 21 ? 26.710 1.362 6.920 1.00 17.54 203 GLU B O 1
ATOM 1314 N N . LEU B 1 22 ? 25.785 1.205 4.862 1.00 15.21 204 LEU B N 1
ATOM 1315 C CA . LEU B 1 22 ? 25.803 2.664 4.629 1.00 14.93 204 LEU B CA 1
ATOM 1316 C C . LEU B 1 22 ? 24.481 3.339 4.882 1.00 13.72 204 LEU B C 1
ATOM 1317 O O . LEU B 1 22 ? 24.436 4.569 4.936 1.00 14.64 204 LEU B O 1
ATOM 1322 N N . GLY B 1 23 ? 23.419 2.570 5.067 1.00 13.10 205 GLY B N 1
ATOM 1323 C CA . GLY B 1 23 ? 22.111 3.191 5.233 1.00 12.40 205 GLY B CA 1
ATOM 1324 C C . GLY B 1 23 ? 21.564 3.805 3.954 1.00 11.51 205 GLY B C 1
ATOM 1325 O O . GLY B 1 23 ? 20.637 4.595 3.989 1.00 11.16 205 GLY B O 1
ATOM 1326 N N . PHE B 1 24 ? 22.159 3.455 2.801 1.00 10.47 206 PHE B N 1
ATOM 1327 C CA . PHE B 1 24 ? 21.754 3.982 1.506 1.00 9.79 206 PHE B CA 1
ATOM 1328 C C . PHE B 1 24 ? 21.579 2.790 0.576 1.00 9.10 206 PHE B C 1
ATOM 1329 O O . PHE B 1 24 ? 22.442 2.533 -0.242 1.00 9.04 206 PHE B O 1
ATOM 1337 N N . PRO B 1 25 ? 20.478 2.017 0.753 1.00 8.49 207 PRO B N 1
ATOM 1338 C CA . PRO B 1 25 ? 20.263 0.964 -0.216 1.00 8.14 207 PRO B CA 1
ATOM 1339 C C . PRO B 1 25 ? 20.150 1.497 -1.644 1.00 7.74 207 PRO B C 1
ATOM 1340 O O . PRO B 1 25 ? 19.493 2.516 -1.885 1.00 7.73 207 PRO B O 1
ATOM 1344 N N . THR B 1 26 ? 20.823 0.808 -2.567 1.00 7.34 208 THR B N 1
ATOM 1345 C CA . THR B 1 26 ? 20.791 1.209 -4.001 1.00 6.96 208 THR B CA 1
ATOM 1346 C C . THR B 1 26 ? 20.294 0.071 -4.875 1.00 7.09 208 THR B C 1
ATOM 1347 O O . THR B 1 26 ? 20.818 -1.068 -4.740 1.00 6.83 208 THR B O 1
ATOM 1351 N N . ALA B 1 27 ? 19.312 0.356 -5.732 1.00 6.80 209 ALA B N 1
ATOM 1352 C CA . ALA B 1 27 ? 18.821 -0.601 -6.723 1.00 7.36 209 ALA B CA 1
ATOM 1353 C C . ALA B 1 27 ? 19.853 -0.622 -7.849 1.00 7.49 209 ALA B C 1
ATOM 1354 O O . ALA B 1 27 ? 20.069 0.396 -8.513 1.00 7.68 209 ALA B O 1
ATOM 1356 N N . ASN B 1 28 ? 20.557 -1.753 -7.998 1.00 7.85 210 ASN B N 1
ATOM 1357 C CA . ASN B 1 28 ? 21.665 -1.868 -8.931 1.00 7.94 210 ASN B CA 1
ATOM 1358 C C . ASN B 1 28 ? 21.200 -2.399 -10.255 1.00 8.11 210 ASN B C 1
ATOM 1359 O O . ASN B 1 28 ? 20.479 -3.389 -10.298 1.00 8.36 210 ASN B O 1
ATOM 1364 N N . GLN B 1 29 ? 21.681 -1.767 -11.326 1.00 8.04 211 GLN B N 1
ATOM 1365 C CA . GLN B 1 29 ? 21.536 -2.328 -12.671 1.00 8.62 211 GLN B CA 1
ATOM 1366 C C . GLN B 1 29 ? 22.926 -2.426 -13.267 1.00 9.12 211 GLN B C 1
ATOM 1367 O O . GLN B 1 29 ? 23.786 -1.553 -13.003 1.00 8.86 211 GLN B O 1
ATOM 1373 N N . TYR B 1 30 ? 23.151 -3.475 -14.061 1.00 10.08 212 TYR B N 1
ATOM 1374 C CA . TYR B 1 30 ? 24.453 -3.638 -14.739 1.00 10.66 212 TYR B CA 1
ATOM 1375 C C . TYR B 1 30 ? 24.142 -3.782 -16.208 1.00 11.62 212 TYR B C 1
ATOM 1376 O O . TYR B 1 30 ? 23.238 -4.545 -16.602 1.00 12.58 212 TYR B O 1
ATOM 1385 N N . PHE B 1 31 ? 24.867 -3.051 -17.017 1.00 11.56 213 PHE B N 1
ATOM 1386 C CA . PHE B 1 31 ? 24.671 -3.066 -18.445 1.00 12.48 213 PHE B CA 1
ATOM 1387 C C . PHE B 1 31 ? 25.936 -3.562 -19.134 1.00 13.75 213 PHE B C 1
ATOM 1388 O O . PHE B 1 31 ? 27.054 -3.369 -18.646 1.00 13.56 213 PHE B O 1
ATOM 1396 N N . HIS B 1 32 ? 25.765 -4.188 -20.286 1.00 15.57 214 HIS B N 1
ATOM 1397 C CA . HIS B 1 32 ? 26.909 -4.487 -21.109 1.00 17.65 214 HIS B CA 1
ATOM 1398 C C . HIS B 1 32 ? 27.673 -3.176 -21.496 1.00 17.55 214 HIS B C 1
ATOM 1399 O O . HIS B 1 32 ? 27.109 -2.078 -21.471 1.00 15.66 214 HIS B O 1
ATOM 1406 N N . ASP B 1 33 ? 28.958 -3.338 -21.840 1.00 18.54 215 ASP B N 1
ATOM 1407 C CA . ASP B 1 33 ? 29.807 -2.199 -22.141 1.00 20.59 215 ASP B CA 1
ATOM 1408 C C . ASP B 1 33 ? 29.290 -1.439 -23.362 1.00 19.09 215 ASP B C 1
ATOM 1409 O O . ASP B 1 33 ? 29.696 -0.305 -23.545 1.00 18.64 215 ASP B O 1
ATOM 1414 N N . THR B 1 34 ? 28.452 -2.069 -24.170 1.00 17.76 216 THR B N 1
ATOM 1415 C CA . THR B 1 34 ? 27.855 -1.423 -25.363 1.00 17.60 216 THR B CA 1
ATOM 1416 C C . THR B 1 34 ? 26.750 -0.454 -25.024 1.00 16.12 216 THR B C 1
ATOM 1417 O O . THR B 1 34 ? 26.331 0.339 -25.884 1.00 16.16 216 THR B O 1
ATOM 1421 N N . VAL B 1 35 ? 26.207 -0.490 -23.816 1.00 14.32 217 VAL B N 1
ATOM 1422 C CA . VAL B 1 35 ? 25.119 0.454 -23.477 1.00 13.54 217 VAL B CA 1
ATOM 1423 C C . VAL B 1 35 ? 25.670 1.858 -23.286 1.00 13.28 217 VAL B C 1
ATOM 1424 O O . VAL B 1 35 ? 26.589 2.054 -22.476 1.00 13.28 217 VAL B O 1
ATOM 1428 N N . ALA B 1 36 ? 25.113 2.837 -24.014 1.00 13.07 218 ALA B N 1
ATOM 1429 C CA . ALA B 1 36 ? 25.567 4.228 -23.853 1.00 13.23 218 ALA B CA 1
ATOM 1430 C C . ALA B 1 36 ? 25.049 4.743 -22.520 1.00 12.64 218 ALA B C 1
ATOM 1431 O O . ALA B 1 36 ? 23.840 4.635 -22.202 1.00 13.70 218 ALA B O 1
ATOM 1433 N N . LEU B 1 37 ? 25.933 5.299 -21.693 1.00 12.31 219 LEU B N 1
ATOM 1434 C CA . LEU B 1 37 ? 25.586 5.858 -20.393 1.00 11.72 219 LEU B CA 1
ATOM 1435 C C . LEU B 1 37 ? 26.179 7.249 -20.236 1.00 11.96 219 LEU B C 1
ATOM 1436 O O . LEU B 1 37 ? 27.139 7.589 -20.904 1.00 11.78 219 LEU B O 1
ATOM 1441 N N . PRO B 1 38 ? 25.599 8.067 -19.343 1.00 11.59 220 PRO B N 1
ATOM 1442 C CA . PRO B 1 38 ? 26.296 9.305 -18.983 1.00 11.91 220 PRO B CA 1
ATOM 1443 C C . PRO B 1 38 ? 27.644 8.998 -18.362 1.00 11.70 220 PRO B C 1
ATOM 1444 O O . PRO B 1 38 ? 27.859 7.847 -17.976 1.00 11.76 220 PRO B O 1
ATOM 1448 N N . ALA B 1 39 ? 28.516 9.995 -18.239 1.00 11.73 221 ALA B N 1
ATOM 1449 C CA . ALA B 1 39 ? 29.787 9.851 -17.519 1.00 11.67 221 ALA B CA 1
ATOM 1450 C C . ALA B 1 39 ? 29.591 9.315 -16.119 1.00 10.74 221 ALA B C 1
ATOM 1451 O O . ALA B 1 39 ? 28.611 9.599 -15.481 1.00 9.82 221 ALA B O 1
ATOM 1453 N N . ASP B 1 40 ? 30.571 8.594 -15.619 1.00 10.57 222 ASP B N 1
ATOM 1454 C CA . ASP B 1 40 ? 30.477 8.184 -14.242 1.00 10.35 222 ASP B CA 1
ATOM 1455 C C . ASP B 1 40 ? 30.289 9.437 -13.405 1.00 10.05 222 ASP B C 1
ATOM 1456 O O . ASP B 1 40 ? 30.931 10.477 -13.649 1.00 10.74 222 ASP B O 1
ATOM 1461 N N . GLY B 1 41 ? 29.463 9.321 -12.397 1.00 9.47 223 GLY B N 1
ATOM 1462 C CA . GLY B 1 41 ? 29.050 10.469 -11.632 1.00 9.21 223 GLY B CA 1
ATOM 1463 C C . GLY B 1 41 ? 27.810 10.238 -10.858 1.00 8.87 223 GLY B C 1
ATOM 1464 O O . GLY B 1 41 ? 27.250 9.129 -10.878 1.00 8.63 223 GLY B O 1
ATOM 1465 N N . VAL B 1 42 ? 27.348 11.302 -10.222 1.00 8.58 224 VAL B N 1
ATOM 1466 C CA . VAL B 1 42 ? 26.147 11.266 -9.401 1.00 8.35 224 VAL B CA 1
ATOM 1467 C C . VAL B 1 42 ? 25.114 12.141 -10.085 1.00 8.35 224 VAL B C 1
ATOM 1468 O O . VAL B 1 42 ? 25.421 13.248 -10.522 1.00 9.01 224 VAL B O 1
ATOM 1472 N N . TYR B 1 43 ? 23.876 11.661 -10.133 1.00 7.98 225 TYR B N 1
ATOM 1473 C CA . TYR B 1 43 ? 22.769 12.305 -10.875 1.00 8.07 225 TYR B CA 1
ATOM 1474 C C . TYR B 1 43 ? 21.495 12.339 -10.019 1.00 8.15 225 TYR B C 1
ATOM 1475 O O . TYR B 1 43 ? 21.244 11.432 -9.212 1.00 8.43 225 TYR B O 1
ATOM 1484 N N . ALA B 1 44 ? 20.667 13.371 -10.228 1.00 8.12 226 ALA B N 1
ATOM 1485 C CA . ALA B 1 44 ? 19.328 13.386 -9.747 1.00 8.23 226 ALA B CA 1
ATOM 1486 C C . ALA B 1 44 ? 18.462 12.762 -10.831 1.00 8.16 226 ALA B C 1
ATOM 1487 O O . ALA B 1 44 ? 18.625 13.099 -11.989 1.00 8.66 226 ALA B O 1
ATOM 1489 N N . GLY B 1 45 ? 17.475 11.956 -10.465 1.00 8.02 227 GLY B N 1
ATOM 1490 C CA . GLY B 1 45 ? 16.588 11.386 -11.465 1.00 8.28 227 GLY B CA 1
ATOM 1491 C C . GLY B 1 45 ? 15.356 10.728 -10.933 1.00 8.33 227 GLY B C 1
ATOM 1492 O O . GLY B 1 45 ? 15.009 10.862 -9.764 1.00 7.96 227 GLY B O 1
ATOM 1493 N N . TRP B 1 46 ? 14.734 9.929 -11.794 1.00 8.52 228 TRP B N 1
ATOM 1494 C CA . TRP B 1 46 ? 13.508 9.270 -11.440 1.00 8.77 228 TRP B CA 1
ATOM 1495 C C . TRP B 1 46 ? 13.610 7.803 -11.721 1.00 8.91 228 TRP B C 1
ATOM 1496 O O . TRP B 1 46 ? 14.006 7.404 -12.817 1.00 9.35 228 TRP B O 1
ATOM 1507 N N . LEU B 1 47 ? 13.138 7.002 -10.783 1.00 8.68 229 LEU B N 1
ATOM 1508 C CA . LEU B 1 47 ? 13.083 5.551 -10.962 1.00 8.64 229 LEU B CA 1
ATOM 1509 C C . LEU B 1 47 ? 11.619 5.161 -11.032 1.00 8.95 229 LEU B C 1
ATOM 1510 O O . LEU B 1 47 ? 10.846 5.478 -10.122 1.00 9.12 229 LEU B O 1
ATOM 1515 N N . THR B 1 48 ? 11.241 4.414 -12.066 1.00 9.16 230 THR B N 1
ATOM 1516 C CA . THR B 1 48 ? 9.864 3.943 -12.255 1.00 9.77 230 THR B CA 1
ATOM 1517 C C . THR B 1 48 ? 9.899 2.433 -12.397 1.00 9.95 230 THR B C 1
ATOM 1518 O O . THR B 1 48 ? 10.608 1.921 -13.247 1.00 9.80 230 THR B O 1
ATOM 1522 N N . ILE B 1 49 ? 9.030 1.742 -11.669 1.00 10.21 231 ILE B N 1
ATOM 1523 C CA . ILE B 1 49 ? 8.824 0.297 -11.869 1.00 10.66 231 ILE B CA 1
ATOM 1524 C C . ILE B 1 49 ? 7.914 0.224 -13.082 1.00 11.61 231 ILE B C 1
ATOM 1525 O O . ILE B 1 49 ? 6.820 0.771 -13.076 1.00 11.69 231 ILE B O 1
ATOM 1530 N N . LEU B 1 50 ? 8.387 -0.452 -14.130 1.00 11.98 232 LEU B N 1
ATOM 1531 C CA . LEU B 1 50 ? 7.629 -0.567 -15.361 1.00 13.19 232 LEU B CA 1
ATOM 1532 C C . LEU B 1 50 ? 6.343 -1.355 -15.185 1.00 13.89 232 LEU B C 1
ATOM 1533 O O . LEU B 1 50 ? 6.228 -2.127 -14.256 1.00 13.22 232 LEU B O 1
ATOM 1538 N N . PRO B 1 51 ? 5.347 -1.111 -16.060 1.00 15.33 233 PRO B N 1
ATOM 1539 C CA . PRO B 1 51 ? 4.063 -1.798 -15.928 1.00 16.50 233 PRO B CA 1
ATOM 1540 C C . PRO B 1 51 ? 4.223 -3.306 -15.688 1.00 16.70 233 PRO B C 1
ATOM 1541 O O . PRO B 1 51 ? 4.999 -3.982 -16.343 1.00 17.28 233 PRO B O 1
ATOM 1545 N N . THR B 1 52 ? 3.547 -3.803 -14.684 1.00 17.38 234 THR B N 1
ATOM 1546 C CA . THR B 1 52 ? 3.671 -5.194 -14.347 1.00 18.23 234 THR B CA 1
ATOM 1547 C C . THR B 1 52 ? 2.529 -5.659 -13.502 1.00 20.11 234 THR B C 1
ATOM 1548 O O . THR B 1 52 ? 1.951 -4.867 -12.745 1.00 20.10 234 THR B O 1
ATOM 1552 N N . GLU B 1 53 ? 2.240 -6.953 -13.621 1.00 21.80 235 GLU B N 1
ATOM 1553 C CA . GLU B 1 53 ? 1.359 -7.599 -12.668 1.00 24.28 235 GLU B CA 1
ATOM 1554 C C . GLU B 1 53 ? 2.113 -8.205 -11.473 1.00 22.51 235 GLU B C 1
ATOM 1555 O O . GLU B 1 53 ? 1.462 -8.628 -10.558 1.00 23.39 235 GLU B O 1
ATOM 1561 N N . ALA B 1 54 ? 3.445 -8.196 -11.449 1.00 20.48 236 ALA B N 1
ATOM 1562 C CA . ALA B 1 54 ? 4.173 -8.766 -10.306 1.00 19.13 236 ALA B CA 1
ATOM 1563 C C . ALA B 1 54 ? 3.884 -7.927 -9.044 1.00 17.93 236 ALA B C 1
ATOM 1564 O O . ALA B 1 54 ? 4.020 -6.717 -9.106 1.00 17.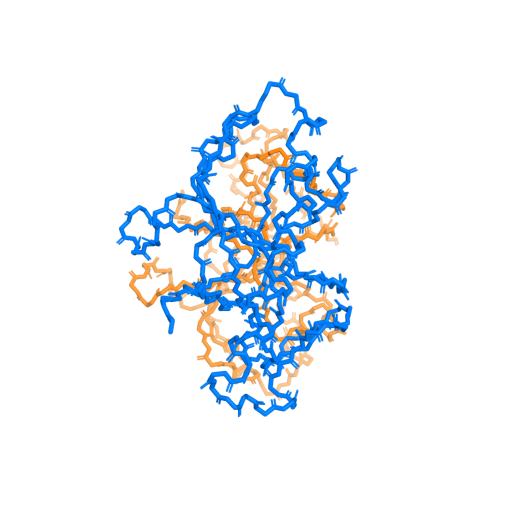20 236 ALA B O 1
ATOM 1566 N N . PRO B 1 55 ? 3.470 -8.539 -7.926 1.00 17.46 237 PRO B N 1
ATOM 1567 C CA . PRO B 1 55 ? 3.391 -7.737 -6.688 1.00 17.07 237 PRO B CA 1
ATOM 1568 C C . PRO B 1 55 ? 4.711 -7.087 -6.332 1.00 15.65 237 PRO B C 1
ATOM 1569 O O . PRO B 1 55 ? 5.802 -7.655 -6.637 1.00 14.79 237 PRO B O 1
ATOM 1573 N N . VAL B 1 56 ? 4.617 -5.918 -5.712 1.00 14.86 238 VAL B N 1
ATOM 1574 C CA . VAL B 1 56 ? 5.809 -5.202 -5.213 1.00 14.12 238 VAL B CA 1
ATOM 1575 C C . VAL B 1 56 ? 5.699 -5.115 -3.693 1.00 14.62 238 VAL B C 1
ATOM 1576 O O . VAL B 1 56 ? 4.697 -4.601 -3.189 1.00 15.91 238 VAL B O 1
ATOM 1580 N N . SER B 1 57 ? 6.659 -5.677 -2.967 1.00 14.47 239 SER B N 1
ATOM 1581 C CA . SER B 1 57 ? 6.650 -5.636 -1.521 1.00 14.96 239 SER B CA 1
ATOM 1582 C C . SER B 1 57 ? 7.211 -4.309 -1.037 1.00 14.37 239 SER B C 1
ATOM 1583 O O .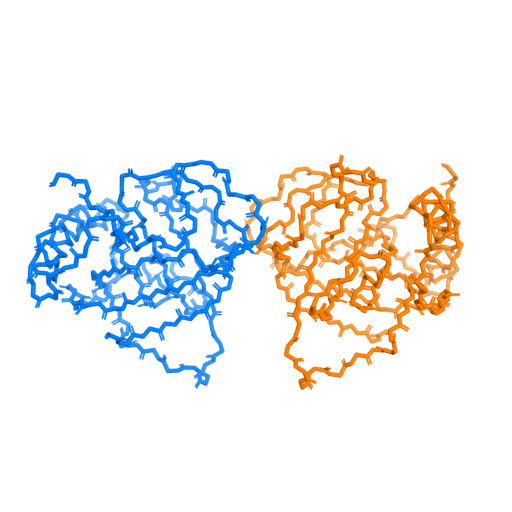 SER B 1 57 ? 8.343 -3.988 -1.393 1.00 14.01 239 SER B O 1
ATOM 1586 N N . GLY B 1 58 ? 6.445 -3.578 -0.235 1.00 14.18 240 GLY B N 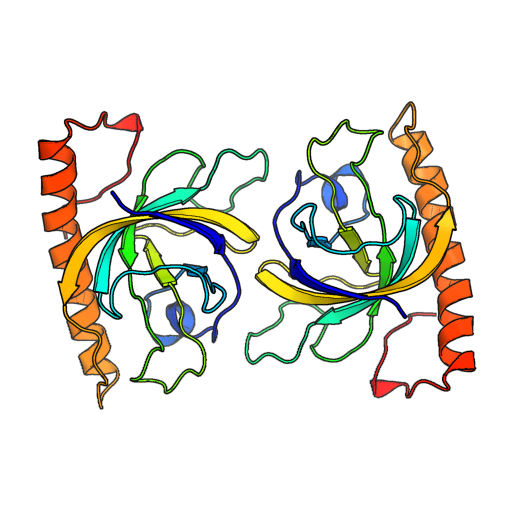1
ATOM 1587 C CA . GLY B 1 58 ? 6.878 -2.284 0.284 1.00 14.21 240 GLY B CA 1
ATOM 1588 C C . GLY B 1 58 ? 6.088 -1.192 -0.389 1.00 14.43 240 GLY B C 1
ATOM 1589 O O . GLY B 1 58 ? 5.106 -1.449 -1.109 1.00 16.10 240 GLY B O 1
ATOM 1590 N N . ASN B 1 59 ? 6.533 0.041 -0.213 1.00 13.15 241 ASN B N 1
ATOM 1591 C CA . ASN B 1 59 ? 5.693 1.201 -0.525 1.00 13.07 241 ASN B CA 1
ATOM 1592 C C . ASN B 1 59 ? 6.021 1.883 -1.831 1.00 12.82 241 ASN B C 1
ATOM 1593 O O . ASN B 1 59 ? 5.951 3.101 -1.973 1.00 12.44 241 ASN B O 1
ATOM 1598 N N . MET B 1 60 ? 6.375 1.073 -2.822 1.00 12.61 242 MET B N 1
ATOM 1599 C CA . MET B 1 60 ? 6.473 1.535 -4.210 1.00 12.81 242 MET B CA 1
ATOM 1600 C C . MET B 1 60 ? 5.525 0.728 -5.080 1.00 14.15 242 MET B C 1
ATOM 1601 O O . MET B 1 60 ? 5.302 -0.452 -4.833 1.00 14.78 242 MET B O 1
ATOM 1606 N N . GLU B 1 61 ? 4.892 1.399 -6.023 1.00 15.11 243 GLU B N 1
ATOM 1607 C CA . GLU B 1 61 ? 3.976 0.742 -6.941 1.00 16.55 243 GLU B CA 1
ATOM 1608 C C . GLU B 1 61 ? 4.431 1.031 -8.363 1.00 15.34 243 GLU B C 1
ATOM 1609 O O . GLU B 1 61 ? 5.134 2.031 -8.603 1.00 14.24 243 GLU B O 1
ATOM 1615 N N . PRO B 1 62 ? 4.033 0.193 -9.308 1.00 14.38 244 PRO B N 1
ATOM 1616 C CA . PRO B 1 62 ? 4.403 0.466 -10.689 1.00 13.99 244 PRO B CA 1
ATOM 1617 C C . PRO B 1 62 ? 3.828 1.765 -11.266 1.00 14.27 244 PRO B C 1
ATOM 1618 O O . PRO B 1 62 ? 2.777 2.262 -10.809 1.00 14.42 244 PRO B O 1
ATOM 1622 N N . GLU B 1 63 ? 4.557 2.295 -12.246 1.00 14.15 245 GLU B N 1
ATOM 1623 C CA . GLU B 1 63 ? 4.133 3.397 -13.092 1.00 14.88 245 GLU B CA 1
ATOM 1624 C C . GLU B 1 63 ? 4.083 4.751 -12.379 1.00 14.71 245 GLU B C 1
ATOM 1625 O O . GLU B 1 63 ? 3.339 5.648 -12.810 1.00 15.99 245 GLU B O 1
ATOM 1631 N N . VAL B 1 64 ? 4.808 4.871 -11.281 1.00 13.04 246 VAL B N 1
ATOM 1632 C CA . VAL B 1 64 ? 4.991 6.132 -10.555 1.00 12.84 246 VAL B CA 1
ATOM 1633 C C . VAL B 1 64 ? 6.500 6.449 -10.601 1.00 11.61 246 VAL B C 1
ATOM 1634 O O . VAL B 1 64 ? 7.347 5.608 -10.342 1.00 11.21 246 VAL B O 1
ATOM 1638 N N . ALA B 1 65 ? 6.837 7.675 -10.938 1.00 11.21 247 ALA B N 1
ATOM 1639 C CA . ALA B 1 65 ? 8.241 8.111 -10.974 1.00 10.42 247 ALA B CA 1
ATOM 1640 C C . ALA B 1 65 ? 8.671 8.472 -9.564 1.00 9.82 247 ALA B C 1
ATOM 1641 O O . ALA B 1 65 ? 8.137 9.428 -8.986 1.00 9.91 247 ALA B O 1
ATOM 1643 N N . TYR B 1 66 ? 9.562 7.690 -8.981 1.00 9.22 248 TYR B N 1
ATOM 1644 C CA . TYR B 1 66 ? 10.095 7.967 -7.650 1.00 8.90 248 TYR B CA 1
ATOM 1645 C C . TYR B 1 66 ? 11.369 8.734 -7.752 1.00 8.12 248 TYR B C 1
ATOM 1646 O O . TYR B 1 66 ? 12.326 8.342 -8.454 1.00 7.91 248 TYR B O 1
ATOM 1655 N N . ALA B 1 67 ? 11.467 9.784 -6.928 1.00 7.72 249 ALA B N 1
ATOM 1656 C CA . ALA B 1 67 ? 12.728 10.544 -6.804 1.00 7.49 249 ALA B CA 1
ATOM 1657 C C . ALA B 1 67 ? 13.898 9.639 -6.393 1.00 7.23 249 ALA B C 1
ATOM 1658 O O . ALA B 1 67 ? 13.763 8.851 -5.458 1.00 7.02 249 ALA B O 1
ATOM 1660 N N . ALA B 1 68 ? 15.025 9.754 -7.100 1.00 7.09 250 ALA B N 1
ATOM 1661 C CA . ALA B 1 68 ? 16.171 8.938 -6.817 1.00 7.00 250 ALA B CA 1
ATOM 1662 C C . ALA B 1 68 ? 17.457 9.727 -6.980 1.00 6.91 250 ALA B C 1
ATOM 1663 O O . ALA B 1 68 ? 17.578 10.595 -7.866 1.00 7.38 250 ALA B O 1
ATOM 1665 N N . ALA B 1 69 ? 18.407 9.420 -6.116 1.00 6.86 251 ALA B N 1
ATOM 1666 C CA . ALA B 1 69 ? 19.813 9.850 -6.257 1.00 7.11 251 ALA B CA 1
ATOM 1667 C C . ALA B 1 69 ? 20.529 8.661 -6.872 1.00 7.23 251 ALA B C 1
ATOM 1668 O O . ALA B 1 69 ? 20.533 7.548 -6.320 1.00 7.38 251 ALA B O 1
ATOM 1670 N N . ILE B 1 70 ? 21.206 8.905 -7.972 1.00 7.48 252 ILE B N 1
ATOM 1671 C CA . ILE B 1 70 ? 21.700 7.852 -8.869 1.00 7.69 252 ILE B CA 1
ATOM 1672 C C . ILE B 1 70 ? 23.217 7.965 -9.025 1.00 8.03 252 ILE B C 1
ATOM 1673 O O . ILE B 1 70 ? 23.749 9.051 -9.301 1.00 8.38 252 ILE B O 1
ATOM 1678 N N . SER B 1 71 ? 23.915 6.851 -8.818 1.00 8.00 253 SER B N 1
ATOM 1679 C CA A SER B 1 71 ? 25.358 6.795 -9.087 0.50 8.39 253 SER B CA 1
ATOM 1680 C CA B SER B 1 71 ? 25.353 6.738 -9.028 0.50 8.21 253 SER B CA 1
ATOM 1681 C C . SER B 1 71 ? 25.629 5.938 -10.306 1.00 8.59 253 SER B C 1
ATOM 1682 O O . SER B 1 71 ? 24.979 4.916 -10.518 1.00 9.24 253 SER B O 1
ATOM 1687 N N . VAL B 1 72 ? 26.579 6.370 -11.125 1.00 8.66 254 VAL B N 1
ATOM 1688 C CA . VAL B 1 72 ? 27.027 5.598 -12.287 1.00 9.01 254 VAL B CA 1
ATOM 1689 C C . VAL B 1 72 ? 28.521 5.444 -12.084 1.00 9.29 254 VAL B C 1
ATOM 1690 O O . VAL B 1 72 ? 29.218 6.458 -12.001 1.00 9.20 254 VAL B O 1
ATOM 1694 N N . GLY B 1 73 ? 29.018 4.228 -12.071 1.00 9.48 255 GLY B N 1
ATOM 1695 C CA . GLY B 1 73 ? 30.449 4.031 -11.967 1.00 10.23 255 GLY B CA 1
ATOM 1696 C C . GLY B 1 73 ? 30.773 2.747 -11.229 1.00 10.52 255 GLY B C 1
ATOM 1697 O O . GLY B 1 73 ? 29.949 1.825 -11.138 1.00 10.30 255 GLY B O 1
ATOM 1698 N N . THR B 1 74 ? 32.030 2.670 -10.795 1.00 11.23 256 THR B N 1
ATOM 1699 C CA . THR B 1 74 ? 32.595 1.416 -10.224 1.00 11.81 256 THR B CA 1
ATOM 1700 C C . THR B 1 74 ? 32.767 1.437 -8.691 1.00 11.81 256 THR B C 1
ATOM 1701 O O . THR B 1 74 ? 33.476 0.616 -8.132 1.00 11.99 256 THR B O 1
ATOM 1705 N N . ASN B 1 75 ? 32.117 2.398 -8.028 1.00 11.31 257 ASN B N 1
ATOM 1706 C CA . ASN B 1 75 ? 32.160 2.503 -6.553 1.00 11.54 257 ASN B CA 1
ATOM 1707 C C . ASN B 1 75 ? 33.602 2.497 -6.058 1.00 11.67 257 ASN B C 1
ATOM 1708 O O . ASN B 1 75 ? 33.983 1.640 -5.260 1.00 11.67 257 ASN B O 1
ATOM 1713 N N . PRO B 1 76 ? 34.428 3.403 -6.571 1.00 11.74 258 PRO B N 1
ATOM 1714 C CA . PRO B 1 76 ? 35.875 3.337 -6.324 1.00 12.29 258 PRO B CA 1
ATOM 1715 C C . PRO B 1 76 ? 36.310 3.437 -4.851 1.00 12.32 258 PRO B C 1
ATOM 1716 O O . PRO B 1 76 ? 37.392 2.930 -4.507 1.00 13.13 258 PRO B O 1
ATOM 1720 N N . THR B 1 77 ? 35.483 4.037 -3.993 1.00 11.77 259 THR B N 1
ATOM 1721 C CA . THR B 1 77 ? 35.746 4.011 -2.558 1.00 12.07 259 THR B CA 1
ATOM 1722 C C . THR B 1 77 ? 35.941 2.567 -2.056 1.00 12.57 259 THR B C 1
ATOM 1723 O O . THR B 1 77 ? 36.769 2.335 -1.150 1.00 12.68 259 THR B O 1
ATOM 1727 N N . PHE B 1 78 ? 35.196 1.622 -2.672 1.00 12.59 260 PHE B N 1
ATOM 1728 C CA . PHE B 1 78 ? 35.201 0.203 -2.258 1.00 13.52 260 PHE B CA 1
ATOM 1729 C C . PHE B 1 78 ? 35.948 -0.699 -3.221 1.00 15.39 260 PHE B C 1
ATOM 1730 O O . PHE B 1 78 ? 36.200 -1.848 -2.911 1.00 16.42 260 PHE B O 1
ATOM 1738 N N . GLY B 1 79 ? 36.347 -0.149 -4.367 1.00 16.95 261 GLY B N 1
ATOM 1739 C CA . GLY B 1 79 ? 37.092 -0.882 -5.366 1.00 18.79 261 GLY B CA 1
ATOM 1740 C C . GLY B 1 79 ? 36.296 -1.947 -6.107 1.00 20.08 261 GLY B C 1
ATOM 1741 O O . GLY B 1 79 ? 36.837 -3.031 -6.398 1.00 20.93 261 GLY B O 1
ATOM 1742 N N . ASP B 1 80 ? 35.044 -1.664 -6.450 1.00 20.45 262 ASP B N 1
ATOM 1743 C CA . ASP B 1 80 ? 34.213 -2.650 -7.154 1.00 21.22 262 ASP B CA 1
ATOM 1744 C C . ASP B 1 80 ? 34.648 -2.790 -8.600 1.00 22.74 262 ASP B C 1
ATOM 1745 O O . ASP B 1 80 ? 35.336 -1.940 -9.136 1.00 20.97 262 ASP B O 1
ATOM 1750 N N . GLU B 1 81 ? 34.319 -3.939 -9.176 1.00 24.87 263 GLU B N 1
ATOM 1751 C CA . GLU B 1 81 ? 34.929 -4.346 -10.443 1.00 28.40 263 GLU B CA 1
ATOM 1752 C C . GLU B 1 81 ? 34.144 -3.868 -11.633 1.00 26.17 263 GLU B C 1
ATOM 1753 O O . GLU B 1 81 ? 34.750 -3.533 -12.637 1.00 30.77 263 GLU B O 1
ATOM 1759 N N . GLN B 1 82 ? 32.814 -3.884 -11.543 1.00 23.00 264 GLN B N 1
ATOM 1760 C CA . GLN B 1 82 ? 31.988 -3.631 -12.702 1.00 21.06 264 GLN B CA 1
ATOM 1761 C C . GLN B 1 82 ? 31.326 -2.293 -12.523 1.00 17.88 264 GLN B C 1
ATOM 1762 O O . GLN B 1 82 ? 31.176 -1.809 -11.397 1.00 17.86 264 GLN B O 1
ATOM 1768 N N . ARG B 1 83 ? 31.003 -1.663 -13.642 1.00 14.51 265 ARG B N 1
ATOM 1769 C CA . ARG B 1 83 ? 30.271 -0.405 -13.617 1.00 12.76 265 ARG B CA 1
ATOM 1770 C C . ARG B 1 83 ? 28.808 -0.693 -13.401 1.00 11.54 265 ARG B C 1
ATOM 1771 O O . ARG B 1 83 ? 28.238 -1.543 -14.077 1.00 11.20 265 ARG B O 1
ATOM 1779 N N . SER B 1 84 ? 28.204 0.045 -12.469 1.00 10.73 266 SER B N 1
ATOM 1780 C CA . SER B 1 84 ? 26.802 -0.065 -12.183 1.00 10.54 266 SER B CA 1
ATOM 1781 C C . SER B 1 84 ? 26.087 1.248 -12.402 1.00 9.91 266 SER B C 1
ATOM 1782 O O . SER B 1 84 ? 26.726 2.294 -12.389 1.00 10.02 266 SER B O 1
ATOM 1785 N N . VAL B 1 85 ? 24.754 1.155 -12.580 1.00 9.16 267 VAL B N 1
ATOM 1786 C CA . VAL B 1 85 ? 23.845 2.279 -12.385 1.00 9.07 267 VAL B CA 1
ATOM 1787 C C . VAL B 1 85 ? 23.083 1.934 -11.134 1.00 8.89 267 VAL B C 1
ATOM 1788 O O . VAL B 1 85 ? 22.423 0.892 -11.068 1.00 9.00 267 VAL B O 1
ATOM 1792 N N . GLU B 1 86 ? 23.159 2.806 -10.144 1.00 8.86 268 GLU B N 1
ATOM 1793 C CA . GLU B 1 86 ? 22.649 2.528 -8.826 1.00 9.02 268 GLU B CA 1
ATOM 1794 C C . GLU B 1 86 ? 21.732 3.623 -8.348 1.00 8.66 268 GLU B C 1
ATOM 1795 O O . GLU B 1 86 ? 22.115 4.784 -8.346 1.00 8.70 268 GLU B O 1
ATOM 1801 N N . SER B 1 87 ? 20.511 3.251 -7.947 1.00 7.70 269 SER B N 1
ATOM 1802 C CA . SER B 1 87 ? 19.491 4.223 -7.564 1.00 7.48 269 SER B CA 1
ATOM 1803 C C . SER B 1 87 ? 19.101 4.107 -6.104 1.00 7.31 269 SER B C 1
ATOM 1804 O O . SER B 1 87 ? 18.588 3.059 -5.723 1.00 7.17 269 SER B O 1
ATOM 1807 N N . PHE B 1 88 ? 19.372 5.130 -5.314 1.00 7.20 270 PHE B N 1
ATOM 1808 C CA . PHE B 1 88 ? 18.816 5.268 -3.978 1.00 7.27 270 PHE B CA 1
ATOM 1809 C C . PHE B 1 88 ? 17.470 5.960 -4.107 1.00 7.27 270 PHE B C 1
ATOM 1810 O O . PHE B 1 88 ? 17.393 7.131 -4.516 1.00 7.09 270 PHE B O 1
ATOM 1818 N N . VAL B 1 89 ? 16.393 5.263 -3.794 1.00 7.39 271 VAL B N 1
ATOM 1819 C CA . VAL B 1 89 ? 15.066 5.835 -3.937 1.00 7.68 271 VAL B CA 1
ATOM 1820 C C . VAL B 1 89 ? 14.734 6.580 -2.674 1.00 7.93 271 VAL B C 1
ATOM 1821 O O . VAL B 1 89 ? 14.730 6.004 -1.594 1.00 8.07 271 VAL B O 1
ATOM 1825 N N . LEU B 1 90 ? 14.537 7.885 -2.792 1.00 7.84 272 LEU B N 1
ATOM 1826 C CA . LEU B 1 90 ? 14.393 8.712 -1.611 1.00 8.61 272 LEU B CA 1
ATOM 1827 C C . LEU B 1 90 ? 13.130 8.334 -0.810 1.00 9.10 272 LEU B C 1
ATOM 1828 O O . LEU B 1 90 ? 12.058 8.219 -1.365 1.00 9.33 272 LEU B O 1
ATOM 1833 N N . ASP B 1 91 ? 13.297 8.159 0.508 1.00 9.54 273 ASP B N 1
ATOM 1834 C CA . ASP B 1 91 ? 12.168 8.086 1.447 1.00 10.01 273 ASP B CA 1
ATOM 1835 C C . ASP B 1 91 ? 11.202 6.940 1.184 1.00 9.82 273 ASP B C 1
ATOM 1836 O O . ASP B 1 91 ? 10.007 7.041 1.487 1.00 10.30 273 ASP B O 1
ATOM 1841 N N . ARG B 1 92 ? 11.697 5.859 0.579 1.00 9.28 274 ARG B N 1
ATOM 1842 C CA . ARG B 1 92 ? 10.892 4.688 0.308 1.00 9.67 274 ARG B CA 1
ATOM 1843 C C . ARG B 1 92 ? 11.586 3.406 0.758 1.00 9.38 274 ARG B C 1
ATOM 1844 O O . ARG B 1 92 ? 12.785 3.391 1.017 1.00 9.08 274 ARG B O 1
ATOM 1852 N N . ASP B 1 93 ? 10.826 2.310 0.753 1.00 9.76 275 ASP B N 1
ATOM 1853 C CA . ASP B 1 93 ? 11.414 1.004 1.062 1.00 10.20 275 ASP B CA 1
ATOM 1854 C C . ASP B 1 93 ? 10.608 -0.049 0.338 1.00 10.12 275 ASP B C 1
ATOM 1855 O O . ASP B 1 93 ? 9.431 -0.248 0.659 1.00 10.69 275 ASP B O 1
ATOM 1860 N N . ALA B 1 94 ? 11.220 -0.686 -0.663 1.00 9.62 276 ALA B N 1
ATOM 1861 C CA . ALA B 1 94 ? 10.617 -1.820 -1.340 1.00 9.77 276 ALA B CA 1
ATOM 1862 C C . ALA B 1 94 ? 11.672 -2.817 -1.766 1.00 9.46 276 ALA B C 1
ATOM 1863 O O . ALA B 1 94 ? 12.850 -2.479 -1.919 1.00 8.85 276 ALA B O 1
ATOM 1865 N N . ASP B 1 95 ? 11.233 -4.075 -1.914 1.00 9.99 277 ASP B N 1
ATOM 1866 C CA . ASP B 1 95 ? 12.054 -5.099 -2.462 1.00 10.04 277 ASP B CA 1
ATOM 1867 C C . ASP B 1 95 ? 11.951 -4.985 -3.989 1.00 9.66 277 ASP B C 1
ATOM 1868 O O . ASP B 1 95 ? 10.943 -5.361 -4.580 1.00 10.06 277 ASP B O 1
ATOM 1873 N N . LEU B 1 96 ? 12.983 -4.437 -4.611 1.00 9.00 278 LEU B N 1
ATOM 1874 C CA . LEU B 1 96 ? 12.954 -4.178 -6.038 1.00 8.99 278 LEU B CA 1
ATOM 1875 C C . LEU B 1 96 ? 13.670 -5.294 -6.799 1.00 8.99 278 LEU B C 1
ATOM 1876 O O . LEU B 1 96 ? 13.677 -5.258 -8.037 1.00 9.19 278 LEU B O 1
ATOM 1881 N N . TYR B 1 97 ? 14.266 -6.275 -6.094 1.00 8.95 279 TYR B N 1
ATOM 1882 C CA . TYR B 1 97 ? 15.040 -7.301 -6.812 1.00 9.15 279 TYR B CA 1
ATOM 1883 C C . TYR B 1 97 ? 14.215 -8.023 -7.839 1.00 9.37 279 TYR B C 1
ATOM 1884 O O . TYR B 1 97 ? 13.142 -8.513 -7.521 1.00 9.61 279 TYR B O 1
ATOM 1893 N N . GLY B 1 98 ? 14.738 -8.081 -9.069 1.00 9.14 280 GLY B N 1
ATOM 1894 C CA . GLY B 1 98 ? 14.044 -8.760 -10.166 1.00 9.59 280 GLY B CA 1
ATOM 1895 C C . GLY B 1 98 ? 13.018 -7.909 -10.916 1.00 9.76 280 GLY B C 1
ATOM 1896 O O . GLY B 1 98 ? 12.544 -8.308 -11.973 1.00 10.27 280 GLY B O 1
ATOM 1897 N N . HIS B 1 99 ? 12.642 -6.747 -10.375 1.00 9.60 281 HIS B N 1
ATOM 1898 C CA . HIS B 1 99 ? 11.696 -5.876 -11.044 1.00 9.78 281 HIS B CA 1
ATOM 1899 C C . HIS B 1 99 ? 12.380 -5.045 -12.121 1.00 9.93 281 HIS B C 1
ATOM 1900 O O . HIS B 1 99 ? 13.512 -4.606 -11.962 1.00 9.59 281 HIS B O 1
ATOM 1907 N N . ASP B 1 100 ? 11.714 -4.921 -13.245 1.00 10.59 282 ASP B N 1
ATOM 1908 C CA . ASP B 1 100 ? 12.213 -4.166 -14.389 1.00 11.12 282 ASP B CA 1
ATOM 1909 C C . ASP B 1 100 ? 11.867 -2.709 -14.132 1.00 10.60 282 ASP B C 1
ATOM 1910 O O . ASP B 1 100 ? 10.681 -2.380 -13.891 1.00 10.82 282 ASP B O 1
ATOM 1915 N N . VAL B 1 101 ? 12.877 -1.879 -14.128 1.00 9.89 283 VAL B N 1
ATOM 1916 C CA . VAL B 1 101 ? 12.764 -0.482 -13.782 1.00 9.71 283 VAL B CA 1
ATOM 1917 C C . VAL B 1 101 ? 13.405 0.410 -14.840 1.00 9.99 283 VAL B C 1
ATOM 1918 O O . VAL B 1 101 ? 14.337 0.000 -15.546 1.00 9.73 283 VAL B O 1
ATOM 1922 N N . LYS B 1 102 ? 12.858 1.614 -14.941 1.00 10.24 284 LYS B N 1
ATOM 1923 C CA . LYS B 1 102 ? 13.375 2.676 -15.782 1.00 10.93 284 LYS B CA 1
ATOM 1924 C C . LYS B 1 102 ? 14.009 3.687 -14.855 1.00 10.12 284 LYS B C 1
ATOM 1925 O O . LYS B 1 102 ? 13.407 4.077 -13.887 1.00 9.59 284 LYS B O 1
ATOM 1931 N N . VAL B 1 103 ? 15.211 4.120 -15.209 1.00 9.94 285 VAL B N 1
ATOM 1932 C CA . VAL B 1 103 ? 15.964 5.152 -14.479 1.00 9.79 285 VAL B CA 1
ATOM 1933 C C . VAL B 1 103 ? 16.233 6.270 -15.476 1.00 10.79 285 VAL B C 1
ATOM 1934 O O . VAL B 1 103 ? 16.982 6.071 -16.445 1.00 11.02 285 VAL B O 1
ATOM 1938 N N . GLU B 1 104 ? 15.666 7.429 -15.167 1.00 11.51 286 GLU B N 1
ATOM 1939 C CA . GLU B 1 104 ? 15.774 8.648 -16.006 1.00 12.86 286 GLU B CA 1
ATOM 1940 C C . GLU B 1 104 ? 16.769 9.570 -15.344 1.00 12.72 286 GLU B C 1
ATOM 1941 O O . GLU B 1 104 ? 16.664 9.840 -14.124 1.00 12.15 286 GLU B O 1
ATOM 1947 N N . PHE B 1 105 ? 17.724 10.079 -16.128 1.00 12.68 287 PHE B N 1
ATOM 1948 C CA . PHE B 1 105 ? 18.746 10.970 -15.612 1.00 12.57 287 PHE B CA 1
ATOM 1949 C C . PHE B 1 105 ? 18.282 12.408 -15.850 1.00 12.78 287 PHE B C 1
ATOM 1950 O O . PHE B 1 105 ? 18.125 12.820 -16.999 1.00 13.89 287 PHE B O 1
ATOM 1958 N N . VAL B 1 106 ? 18.090 13.175 -14.785 1.00 11.92 288 VAL B N 1
ATOM 1959 C CA . VAL B 1 106 ? 17.519 14.513 -14.919 1.00 12.34 288 VAL B CA 1
ATOM 1960 C C . VAL B 1 106 ? 18.602 15.563 -14.894 1.00 12.85 288 VAL B C 1
ATOM 1961 O O . VAL B 1 106 ? 18.586 16.446 -15.724 1.00 13.16 288 VAL B O 1
ATOM 1965 N N . ASP B 1 107 ? 19.484 15.507 -13.902 1.00 12.64 289 ASP B N 1
ATOM 1966 C CA . ASP B 1 107 ? 20.581 16.451 -13.782 1.00 13.51 289 ASP B CA 1
ATOM 1967 C C . ASP B 1 107 ? 21.809 15.784 -13.215 1.00 12.64 289 ASP B C 1
ATOM 1968 O O . ASP B 1 107 ? 21.716 14.913 -12.335 1.00 12.18 289 ASP B O 1
ATOM 1973 N N . HIS B 1 108 ? 22.960 16.291 -13.612 1.00 12.72 290 HIS B N 1
ATOM 1974 C CA . HIS B 1 108 ? 24.257 15.894 -13.046 1.00 12.44 290 HIS B CA 1
ATOM 1975 C C . HIS B 1 108 ? 24.481 16.647 -11.745 1.00 12.49 290 HIS B C 1
ATOM 1976 O O . HIS B 1 108 ? 24.299 17.873 -11.678 1.00 13.46 290 HIS B O 1
ATOM 1983 N N . VAL B 1 109 ? 24.934 15.938 -10.723 1.00 11.49 291 VAL B N 1
ATOM 1984 C CA . VAL B 1 109 ? 25.227 16.519 -9.428 1.00 11.35 291 VAL B CA 1
ATOM 1985 C C . VAL B 1 109 ? 26.745 16.736 -9.264 1.00 11.70 291 VAL B C 1
ATOM 1986 O O . VAL B 1 109 ? 27.186 17.848 -8.964 1.00 12.09 291 VAL B O 1
ATOM 1990 N N . ARG B 1 110 ? 27.538 15.685 -9.471 1.00 10.89 292 ARG B N 1
ATOM 1991 C CA . ARG B 1 110 ? 28.967 15.746 -9.280 1.00 10.91 292 ARG B CA 1
ATOM 1992 C C . ARG B 1 110 ? 29.633 14.552 -9.910 1.00 11.16 292 ARG B C 1
ATOM 1993 O O . ARG B 1 110 ? 28.985 13.550 -10.255 1.00 10.80 292 ARG B O 1
ATOM 2001 N N . ALA B 1 111 ? 30.954 14.673 -10.021 1.00 11.78 293 ALA B N 1
ATOM 2002 C CA . ALA B 1 111 ? 31.791 13.567 -10.460 1.00 12.28 293 ALA B CA 1
ATOM 2003 C C . ALA B 1 111 ? 31.846 12.495 -9.422 1.00 12.03 293 ALA B C 1
ATOM 2004 O O . ALA B 1 111 ? 31.712 12.752 -8.245 1.00 11.62 293 ALA B O 1
ATOM 2006 N N . MET B 1 112 ? 32.089 11.288 -9.890 1.00 12.42 294 MET B N 1
ATOM 2007 C CA . MET B 1 112 ? 32.329 10.150 -9.015 1.00 12.94 294 MET B CA 1
ATOM 2008 C C . MET B 1 112 ? 33.663 10.321 -8.326 1.00 13.19 294 MET B C 1
ATOM 2009 O O . MET B 1 112 ? 34.598 10.803 -8.957 1.00 14.46 294 MET B O 1
ATOM 2014 N N . GLU B 1 113 ? 33.777 9.953 -7.053 1.00 12.47 295 GLU B N 1
ATOM 2015 C CA . GLU B 1 113 ? 34.997 10.238 -6.317 1.00 13.02 295 GLU B CA 1
ATOM 2016 C C . GLU B 1 113 ? 35.411 9.073 -5.432 1.00 13.13 295 GLU B C 1
ATOM 2017 O O . GLU B 1 113 ? 34.569 8.440 -4.800 1.00 12.39 295 GLU B O 1
ATOM 2023 N N . LYS B 1 114 ? 36.724 8.810 -5.394 1.00 13.73 296 LYS B N 1
ATOM 2024 C CA . LYS B 1 114 ? 37.289 7.829 -4.481 1.00 14.52 296 LYS B CA 1
ATOM 2025 C C . LYS B 1 114 ? 37.534 8.522 -3.173 1.00 14.56 296 LYS B C 1
ATOM 2026 O O . LYS B 1 114 ? 38.424 9.361 -3.073 1.00 14.99 296 LYS B O 1
ATOM 2032 N N . PHE B 1 115 ? 36.794 8.132 -2.147 1.00 13.99 297 PHE B N 1
ATOM 2033 C CA . PHE B 1 115 ? 36.975 8.690 -0.827 1.00 14.50 297 PHE B CA 1
ATOM 2034 C C . PHE B 1 115 ? 37.862 7.765 0.005 1.00 16.28 297 PHE B C 1
ATOM 2035 O O . PHE B 1 115 ? 37.827 6.566 -0.157 1.00 16.64 297 PHE B O 1
ATOM 2043 N N . ASP B 1 116 ? 38.711 8.354 0.806 1.00 19.43 298 ASP B N 1
ATOM 2044 C CA . ASP B 1 116 ? 39.507 7.568 1.727 1.00 21.68 298 ASP B CA 1
ATOM 2045 C C . ASP B 1 116 ? 38.833 7.337 3.083 1.00 20.59 298 ASP B C 1
ATOM 2046 O O . ASP B 1 116 ? 39.422 6.657 3.905 1.00 23.24 298 ASP B O 1
ATOM 2051 N N . SER B 1 117 ? 37.617 7.848 3.282 1.00 17.31 299 SER B N 1
ATOM 2052 C CA . SER B 1 117 ? 36.875 7.617 4.481 1.00 16.30 299 SER B CA 1
ATOM 2053 C C . SER B 1 117 ? 35.433 7.362 4.122 1.00 14.73 299 SER B C 1
ATOM 2054 O O . SER B 1 117 ? 34.818 8.116 3.373 1.00 13.15 299 SER B O 1
ATOM 2057 N N . VAL B 1 118 ? 34.888 6.280 4.654 1.00 14.34 300 VAL B N 1
ATOM 2058 C CA . VAL B 1 118 ? 33.462 5.984 4.458 1.00 14.06 300 VAL B CA 1
ATOM 2059 C C . VAL B 1 118 ? 32.566 7.077 5.074 1.00 13.73 300 VAL B C 1
ATOM 2060 O O . VAL B 1 118 ? 31.597 7.493 4.458 1.00 13.39 300 VAL B O 1
ATOM 2064 N N . GLU B 1 119 ? 32.944 7.610 6.242 1.00 14.73 301 GLU B N 1
ATOM 2065 C CA . GLU B 1 119 ? 32.169 8.708 6.816 1.00 14.98 301 GLU B CA 1
ATOM 2066 C C . GLU B 1 119 ? 32.090 9.940 5.891 1.00 13.04 301 GLU B C 1
ATOM 2067 O O . GLU B 1 119 ? 31.008 10.592 5.760 1.00 11.82 301 GLU B O 1
ATOM 2073 N N . GLN B 1 120 ? 33.196 10.243 5.235 1.00 11.88 302 GLN B N 1
ATOM 2074 C CA . GLN B 1 120 ? 33.168 11.304 4.212 1.00 10.93 302 GLN B CA 1
ATOM 2075 C C . GLN B 1 120 ? 32.192 11.011 3.091 1.00 10.39 302 GLN B C 1
ATOM 2076 O O . GLN B 1 120 ? 31.397 11.885 2.685 1.00 9.60 302 GLN B O 1
ATOM 2082 N N . LEU B 1 121 ? 32.248 9.796 2.559 1.00 10.33 303 LEU B N 1
ATOM 2083 C CA . LEU B 1 121 ? 31.295 9.408 1.502 1.00 10.37 303 LEU B CA 1
ATOM 2084 C C . LEU B 1 121 ? 29.850 9.572 1.995 1.00 10.11 303 LEU B C 1
ATOM 2085 O O . LEU B 1 121 ? 29.002 10.103 1.269 1.00 9.48 303 LEU B O 1
ATOM 2090 N N . LEU B 1 122 ? 29.575 9.136 3.226 1.00 10.70 304 LEU B N 1
ATOM 2091 C CA . LEU B 1 122 ? 28.213 9.259 3.735 1.00 11.19 304 LEU B CA 1
ATOM 2092 C C . LEU B 1 122 ? 27.747 10.711 3.854 1.00 10.45 304 LEU B C 1
ATOM 2093 O O . LEU B 1 122 ? 26.570 11.027 3.616 1.00 9.66 304 LEU B O 1
ATOM 2098 N N . GLU B 1 123 ? 28.649 11.579 4.307 1.00 10.53 305 GLU B N 1
ATOM 2099 C CA . GLU B 1 123 ? 28.343 13.009 4.361 1.00 10.53 305 GLU B CA 1
ATOM 2100 C C . GLU B 1 123 ? 28.005 13.570 2.985 1.00 10.19 305 GLU B C 1
ATOM 2101 O O . GLU B 1 123 ? 27.005 14.303 2.840 1.00 10.05 305 GLU B O 1
ATOM 2107 N N . VAL B 1 124 ? 28.815 13.212 1.997 1.00 9.63 306 VAL B N 1
ATOM 2108 C CA . VAL B 1 124 ? 28.560 13.666 0.638 1.00 9.48 306 VAL B CA 1
ATOM 2109 C C . VAL B 1 124 ? 27.244 13.096 0.093 1.00 9.19 306 VAL B C 1
ATOM 2110 O O . VAL B 1 124 ? 26.449 13.852 -0.507 1.00 8.77 306 VAL B O 1
ATOM 2114 N N . MET B 1 125 ? 26.974 11.831 0.350 1.00 9.21 307 MET B N 1
ATOM 2115 C CA . MET B 1 125 ? 25.721 11.209 -0.145 1.00 9.39 307 MET B CA 1
ATOM 2116 C C . MET B 1 125 ? 24.508 11.927 0.453 1.00 9.22 307 MET B C 1
ATOM 2117 O O . MET B 1 125 ? 23.499 12.096 -0.223 1.00 9.26 307 MET B O 1
ATOM 2122 N N . ALA B 1 126 ? 24.604 12.326 1.706 1.00 9.17 308 ALA B N 1
ATOM 2123 C CA . ALA B 1 126 ? 23.490 13.047 2.339 1.00 9.46 308 ALA B CA 1
ATOM 2124 C C . ALA B 1 126 ? 23.248 14.366 1.591 1.00 9.39 308 ALA B C 1
ATOM 2125 O O . ALA B 1 126 ? 22.119 14.816 1.431 1.00 9.27 308 ALA B O 1
ATOM 2127 N N . LYS B 1 127 ? 24.319 15.018 1.175 1.00 9.84 309 LYS B N 1
ATOM 2128 C CA . LYS B 1 127 ? 24.214 16.253 0.419 1.00 10.21 309 LYS B CA 1
ATOM 2129 C C . LYS B 1 127 ? 23.756 16.015 -1.000 1.00 9.79 309 LYS B C 1
ATOM 2130 O O . LYS B 1 127 ? 22.998 16.826 -1.571 1.00 9.44 309 LYS B O 1
ATOM 2136 N N . ASP B 1 128 ? 24.163 14.886 -1.578 1.00 9.41 310 ASP B N 1
ATOM 2137 C CA . ASP B 1 128 ? 23.626 14.476 -2.872 1.00 9.13 310 ASP B CA 1
ATOM 2138 C C . ASP B 1 128 ? 22.105 14.349 -2.823 1.00 8.78 310 ASP B C 1
ATOM 2139 O O . ASP B 1 128 ? 21.399 14.777 -3.726 1.00 8.71 310 ASP B O 1
ATOM 2144 N N . VAL B 1 129 ? 21.602 13.784 -1.740 1.00 8.74 311 VAL B N 1
ATOM 2145 C CA . VAL B 1 129 ? 20.160 13.647 -1.531 1.00 8.80 311 VAL B CA 1
ATOM 2146 C C . VAL B 1 129 ? 19.490 15.026 -1.394 1.00 9.70 311 VAL B C 1
ATOM 2147 O O . VAL B 1 129 ? 18.476 15.261 -2.020 1.00 9.34 311 VAL B O 1
ATOM 2151 N N . GLN B 1 130 ? 20.083 15.936 -0.619 1.00 10.90 312 GLN B N 1
ATOM 2152 C CA . GLN B 1 130 ? 19.563 17.246 -0.536 1.00 12.56 312 GLN B CA 1
ATOM 2153 C C . GLN B 1 130 ? 19.478 17.933 -1.877 1.00 11.36 312 GLN B C 1
ATOM 2154 O O . GLN B 1 130 ? 18.441 18.543 -2.219 1.00 10.27 312 GLN B O 1
ATOM 2160 N N . LYS B 1 131 ? 20.551 17.854 -2.664 1.00 10.55 313 LYS B N 1
ATOM 2161 C CA . LYS B 1 131 ? 20.555 18.460 -3.989 1.00 10.96 313 LYS B CA 1
ATOM 2162 C C . LYS B 1 131 ? 19.524 17.839 -4.914 1.00 10.16 313 LYS B C 1
ATOM 2163 O O . LYS B 1 131 ? 18.903 18.543 -5.708 1.00 9.91 313 LYS B O 1
ATOM 2169 N N . THR B 1 132 ? 19.370 16.515 -4.800 1.00 9.08 314 THR B N 1
ATOM 2170 C CA . THR B 1 132 ? 18.369 15.797 -5.586 1.00 8.89 314 THR B CA 1
ATOM 2171 C C . THR B 1 132 ? 16.972 16.327 -5.292 1.00 8.64 314 THR B C 1
ATOM 2172 O O . THR B 1 132 ? 16.155 16.510 -6.228 1.00 8.67 314 THR B O 1
ATOM 2176 N N . ARG B 1 133 ? 16.667 16.556 -4.011 1.00 8.56 315 ARG B N 1
ATOM 2177 C CA . ARG B 1 133 ? 15.337 17.083 -3.673 1.00 8.86 315 ARG B CA 1
ATOM 2178 C C . ARG B 1 133 ? 15.122 18.422 -4.403 1.00 9.09 315 ARG B C 1
ATOM 2179 O O . ARG B 1 133 ? 14.051 18.703 -4.921 1.00 9.33 315 ARG B O 1
ATOM 2187 N N . THR B 1 134 ? 16.130 19.288 -4.411 1.00 8.98 316 THR B N 1
ATOM 2188 C CA . THR B 1 134 ? 15.995 20.586 -5.095 1.00 9.44 316 THR B CA 1
ATOM 2189 C C . THR B 1 134 ? 15.836 20.446 -6.607 1.00 9.63 316 THR B C 1
ATOM 2190 O O . THR B 1 134 ? 14.931 21.007 -7.219 1.00 9.92 316 THR B O 1
ATOM 2194 N N . LEU B 1 135 ? 16.754 19.714 -7.218 1.00 9.46 317 LEU B N 1
ATOM 2195 C CA . LEU B 1 135 ? 16.757 19.509 -8.661 1.00 9.83 317 LEU B CA 1
ATOM 2196 C C . LEU B 1 135 ? 15.461 18.885 -9.185 1.00 9.81 317 LEU B C 1
ATOM 2197 O O . LEU B 1 135 ? 14.903 19.292 -10.189 1.00 10.43 317 LEU B O 1
ATOM 2202 N N . LEU B 1 136 ? 14.975 17.895 -8.478 1.00 9.32 318 LEU B N 1
ATOM 2203 C CA . LEU B 1 136 ? 13.738 17.267 -8.879 1.00 9.54 318 LEU B CA 1
ATOM 2204 C C . LEU B 1 136 ? 12.510 18.138 -8.596 1.00 10.14 318 LEU B C 1
ATOM 2205 O O . LEU B 1 136 ? 11.588 18.127 -9.410 1.00 10.44 318 LEU B O 1
ATOM 2210 N N . ALA B 1 137 ? 12.500 18.946 -7.526 1.00 10.41 319 ALA B N 1
ATOM 2211 C CA . ALA B 1 137 ? 11.357 19.850 -7.359 1.00 11.22 319 ALA B CA 1
ATOM 2212 C C . ALA B 1 137 ? 11.332 20.859 -8.511 1.00 12.47 319 ALA B C 1
ATOM 2213 O O . ALA B 1 137 ? 10.295 21.172 -9.068 1.00 13.00 319 ALA B O 1
ATOM 2215 N N . GLN B 1 138 ? 12.520 21.271 -8.962 1.00 13.23 320 GLN B N 1
ATOM 2216 C CA . GLN B 1 138 ? 12.642 22.116 -10.155 1.00 15.08 320 GLN B CA 1
ATOM 2217 C C . GLN B 1 138 ? 12.159 21.450 -11.447 1.00 15.42 320 GLN B C 1
ATOM 2218 O O . GLN B 1 138 ? 11.444 22.081 -12.252 1.00 16.63 320 GLN B O 1
ATOM 2224 N N . ASP B 1 139 ? 12.466 20.177 -11.633 1.00 15.06 321 ASP B N 1
ATOM 2225 C CA . ASP B 1 139 ? 12.030 19.403 -12.762 1.00 15.81 321 ASP B CA 1
ATOM 2226 C C . ASP B 1 139 ? 10.498 19.254 -12.786 1.00 17.35 321 ASP B C 1
ATOM 2227 O O . ASP B 1 139 ? 9.900 19.351 -13.845 1.00 19.20 321 ASP B O 1
ATOM 2232 N N . VAL B 1 140 ? 9.878 19.016 -11.632 1.00 17.05 322 VAL B N 1
ATOM 2233 C CA . VAL B 1 140 ? 8.433 18.875 -11.536 1.00 18.77 322 VAL B CA 1
ATOM 2234 C C . VAL B 1 140 ? 7.772 20.186 -11.908 1.00 21.23 322 VAL B C 1
ATOM 2235 O O . VAL B 1 140 ? 6.793 20.183 -12.680 1.00 21.89 322 VAL B O 1
ATOM 2239 N N . GLN B 1 141 ? 8.276 21.268 -11.295 1.00 22.57 323 GLN B N 1
ATOM 2240 C CA . GLN B 1 141 ? 7.691 22.630 -11.447 1.00 25.53 323 GLN B CA 1
ATOM 2241 C C . GLN B 1 141 ? 7.874 23.032 -12.901 1.00 27.47 323 GLN B C 1
ATOM 2242 O O . GLN B 1 141 ? 6.990 23.668 -13.471 1.00 31.16 323 GLN B O 1
ATOM 2248 N N . ALA B 1 142 ? 8.969 22.592 -13.516 1.00 29.01 324 ALA B N 1
ATOM 2249 C CA . ALA B 1 142 ? 9.257 22.784 -14.945 1.00 31.69 324 ALA B CA 1
ATOM 2250 C C . ALA B 1 142 ? 8.391 22.019 -15.954 1.00 33.94 324 ALA B C 1
ATOM 2251 O O . ALA B 1 142 ? 7.921 22.657 -16.879 1.00 36.42 324 ALA B O 1
ATOM 2253 N N . HIS B 1 143 ? 8.242 20.686 -15.854 1.00 34.73 325 HIS B N 1
ATOM 2254 C CA . HIS B 1 143 ? 7.389 19.883 -16.777 1.00 34.88 325 HIS B CA 1
ATOM 2255 C C . HIS B 1 143 ? 5.894 19.896 -16.384 1.00 32.94 325 HIS B C 1
ATOM 2256 O O . HIS B 1 143 ? 5.121 19.141 -16.972 1.00 34.35 325 HIS B O 1
ATOM 2263 N N . LYS B 1 144 ? 5.494 20.662 -15.364 1.00 31.53 326 LYS B N 1
ATOM 2264 C CA . LYS B 1 144 ? 4.132 20.640 -14.814 1.00 31.96 326 LYS B CA 1
ATOM 2265 C C . LYS B 1 144 ? 3.638 19.199 -14.688 1.00 30.21 326 LYS B C 1
ATOM 2266 O O . LYS B 1 144 ? 2.627 18.792 -15.265 1.00 30.84 326 LYS B O 1
ATOM 2272 N N . MET B 1 145 ? 4.382 18.405 -13.930 1.00 26.57 327 MET B N 1
ATOM 2273 C CA . MET B 1 145 ? 4.030 17.010 -13.736 1.00 25.46 327 MET B CA 1
ATOM 2274 C C . MET B 1 145 ? 2.840 16.890 -12.820 1.00 24.74 327 MET B C 1
ATOM 2275 O O . MET B 1 145 ? 2.799 17.542 -11.761 1.00 24.15 327 MET B O 1
ATOM 2280 N N . ALA B 1 146 ? 1.890 16.047 -13.204 1.00 23.84 328 ALA B N 1
ATOM 2281 C CA . ALA B 1 146 ? 0.694 15.806 -12.385 1.00 23.88 328 ALA B CA 1
ATOM 2282 C C . ALA B 1 146 ? 1.068 15.055 -11.103 1.00 22.29 328 ALA B C 1
ATOM 2283 O O . ALA B 1 146 ? 1.862 14.110 -11.172 1.00 20.91 328 ALA B O 1
ATOM 2285 N N . PRO B 1 147 ? 0.480 15.425 -9.929 1.00 22.09 329 PRO B N 1
ATOM 2286 C CA . PRO B 1 147 ? 0.930 14.806 -8.661 1.00 21.08 329 PRO B CA 1
ATOM 2287 C C . PRO B 1 147 ? 0.820 13.305 -8.585 1.00 20.71 329 PRO B C 1
ATOM 2288 O O . PRO B 1 147 ? 1.649 12.655 -7.942 1.00 19.43 329 PRO B O 1
ATOM 2292 N N . GLU B 1 148 ? -0.190 12.722 -9.223 1.00 21.29 330 GLU B N 1
ATOM 2293 C CA . GLU B 1 148 ? -0.357 11.283 -9.181 1.00 21.84 330 GLU B CA 1
ATOM 2294 C C . GLU B 1 148 ? 0.730 10.514 -9.941 1.00 19.31 330 GLU B C 1
ATOM 2295 O O . GLU B 1 148 ? 0.847 9.287 -9.800 1.00 19.58 330 GLU B O 1
ATOM 2301 N N . THR B 1 149 ? 1.513 11.200 -10.759 1.00 17.96 331 THR B N 1
ATOM 2302 C CA . THR B 1 149 ? 2.482 10.514 -11.640 1.00 16.44 331 THR B CA 1
ATOM 2303 C C . THR B 1 149 ? 3.880 10.354 -11.065 1.00 14.37 331 THR B C 1
ATOM 2304 O O . THR B 1 149 ? 4.711 9.663 -11.668 1.00 13.40 331 THR B O 1
ATOM 2308 N N . TYR B 1 150 ? 4.134 11.006 -9.919 1.00 13.24 332 TYR B N 1
ATOM 2309 C CA . TYR B 1 150 ? 5.450 10.974 -9.298 1.00 12.03 332 TYR B CA 1
ATOM 2310 C C . TYR B 1 150 ? 5.354 10.989 -7.790 1.00 11.61 332 TYR B C 1
ATOM 2311 O O . TYR B 1 150 ? 4.286 11.344 -7.214 1.00 12.45 332 TYR B O 1
ATOM 2320 N N . PHE B 1 151 ? 6.462 10.621 -7.169 1.00 10.64 333 PHE B N 1
ATOM 2321 C CA . PHE B 1 151 ? 6.636 10.680 -5.755 1.00 10.34 333 PHE B CA 1
ATOM 2322 C C . PHE B 1 151 ? 7.909 11.443 -5.452 1.00 9.67 333 PHE B C 1
ATOM 2323 O O . PHE B 1 151 ? 8.978 11.005 -5.854 1.00 8.82 333 PHE B O 1
ATOM 2331 N N . LEU B 1 152 ? 7.751 12.567 -4.751 1.00 9.78 334 LEU B N 1
ATOM 2332 C CA . LEU B 1 152 ? 8.912 13.336 -4.309 1.00 9.46 334 LEU B CA 1
ATOM 2333 C C . LEU B 1 152 ? 8.605 14.019 -3.012 1.00 9.83 334 LEU B C 1
ATOM 2334 O O . LEU B 1 152 ? 7.583 14.737 -2.939 1.00 10.52 334 LEU B O 1
ATOM 2339 N N . GLN B 1 153 ? 9.461 13.820 -2.024 1.00 9.91 335 GLN B N 1
ATOM 2340 C CA . GLN B 1 153 ? 9.446 14.630 -0.812 1.00 10.62 335 GLN B CA 1
ATOM 2341 C C . GLN B 1 153 ? 10.586 15.619 -0.962 1.00 10.18 335 GLN B C 1
ATOM 2342 O O . GLN B 1 153 ? 11.744 15.235 -0.969 1.00 10.15 335 GLN B O 1
ATOM 2348 N N . ALA B 1 154 ? 10.244 16.890 -1.111 1.00 10.20 336 ALA B N 1
ATOM 2349 C CA . ALA B 1 154 ? 11.269 17.896 -1.411 1.00 9.96 336 ALA B CA 1
ATOM 2350 C C . ALA B 1 154 ? 11.785 18.565 -0.121 1.00 10.24 336 ALA B C 1
ATOM 2351 O O . ALA B 1 154 ? 12.803 19.226 -0.171 1.00 10.07 336 ALA B O 1
ATOM 2353 N N . GLU B 1 155 ? 11.151 18.283 1.036 1.00 11.01 337 GLU B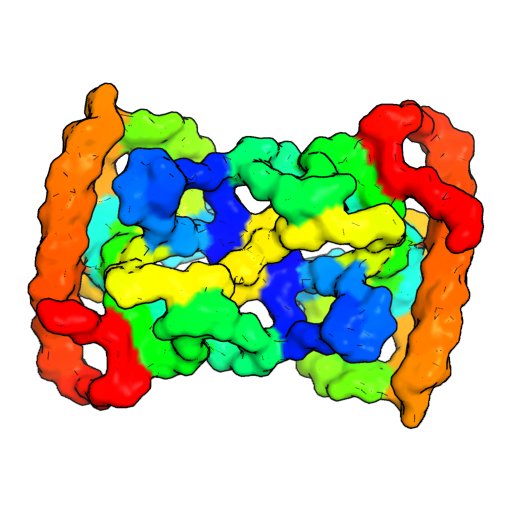 N 1
ATOM 2354 C CA . GLU B 1 155 ? 11.631 18.769 2.331 1.00 12.14 337 GLU B CA 1
ATOM 2355 C C . GLU B 1 155 ? 12.658 17.758 2.915 1.00 12.72 337 GLU B C 1
ATOM 2356 O O . GLU B 1 155 ? 12.703 16.583 2.492 1.00 11.54 337 GLU B O 1
ATOM 2362 N N . SER B 1 156 ? 13.429 18.235 3.886 1.00 14.63 338 SER B N 1
ATOM 2363 C CA . SER B 1 156 ? 14.441 17.416 4.583 1.00 16.76 338 SER B CA 1
ATOM 2364 C C . SER B 1 156 ? 13.804 16.389 5.495 1.00 18.90 338 SER B C 1
ATOM 2365 O O . SER B 1 156 ? 14.476 15.359 5.759 1.00 19.97 338 SER B O 1
#

GO terms:
  GO:0003919 FMN adenylyltransferase activity (F, EXP)
  GO:0008531 riboflavin kinase activity (F, EXP)

Organism: Corynebacterium ammoniagenes (NCBI:txid1697)

Radius of gyration: 21.39 Å; Cα contacts (8 Å, |Δi|>4): 645; chains: 2; bounding box: 47×64×38 Å

Secondary structure (DSSP, 8-state):
--EEEEE-B---S-IIIIIS---EEEE--TTS--PPSEEEEEEEEEPS-SS---BS--TT-EEEEEEEEE--TTTT-SS-EEEEEETT--B--TT-EEEEEEEEEEE-----SSHHHHHHHHHHHHHHHHHHHHHHHHHTT--GGGEE---/--EEEEEBB---S-HHHHHS---EEE---TTS--PPSEEEEEEEEEPS-SS--EES--TT-EEEEEEEEE--TTTT-SS-EEEEEETT--EE-BT-EEEEEEEEEEEE----S-HHHHHHHHHHHHHHHHHHHHHHHHHHT--GGGEE-----

Nearest PDB structures (foldseek):
  5a89-assembly1_A  TM=1.007E+00  e=1.273E-27  Corynebacterium ammoniagenes
  5a88-assembly1_A  TM=9.684E-01  e=1.879E-21  Corynebacterium ammoniagenes
  2x0k-assembly1_A  TM=8.905E-01  e=1.011E-21  Corynebacterium ammoniagenes
  4uze-assembly1_A  TM=8.676E-01  e=3.696E-21  Corynebacterium ammoniagenes
  5fo1-assembly1_A  TM=8.700E-01  e=1.207E-20  Corynebacterium ammoniagenes

Solvent-accessible surface area: 15737 Å² total; per-residue (Å²): 94,98,116,8,64,10,43,2,18,51,19,46,44,43,16,36,191,115,21,53,33,75,42,12,10,2,89,49,153,148,126,62,70,48,30,75,56,0,10,14,0,0,1,0,14,0,40,91,55,168,7,84,21,76,53,68,2,105,34,110,28,10,9,1,0,12,1,27,0,0,43,27,37,30,61,53,42,161,124,110,2,0,14,1,28,12,3,59,71,115,26,51,17,71,3,2,73,0,56,0,28,15,29,45,109,22,35,58,44,74,156,32,138,44,54,137,88,20,46,112,34,33,56,108,5,19,105,98,0,54,70,47,0,46,107,14,11,133,80,106,186,39,54,104,162,66,46,43,38,91,121,94,97,111,8,63,10,43,4,19,49,17,43,32,46,15,37,149,114,23,55,30,76,40,12,10,3,90,47,155,150,130,57,82,49,35,75,50,0,8,15,0,0,2,0,13,1,41,93,52,158,6,96,28,76,50,71,6,105,35,113,19,17,8,1,0,12,1,27,0,2,42,31,34,30,63,57,41,156,125,109,3,1,13,2,32,12,0,52,69,111,22,51,16,71,3,3,73,0,51,0,30,16,27,54,104,25,40,66,46,86,135,11,137,48,60,133,90,21,44,104,35,34,46,93,5,15,100,95,0,28,72,41,0,29,106,15,12,149,79,110,186,42,41,105,135,65,47,44,34,64,53,113,149